Protein AF-0000000067430238 (afdb_homodimer)

Foldseek 3Di:
DPLLVLLVLLLVLLVCLLVVLCCCLPPVLCVQQFQDPPPDPPDSDHPQQLVSLVSVVVVVVVCVVPNLVSLQVSLVSLCVSLVVADVVLNVLSNLLSCLSNVVVVLCVPPVVVLVVLSVPQPDPSDPVSSVVNSVSSNVNSVSSVVNSVSSVSSSVSSVVSSVVRD/DPLLVLLVLLLVLLVCLLVVLCCCLPPVLCVQQAQDPPPDPPDSDHPQQVVSLVSVVVVVVVCVVPNLVSLQVSLVSLCVSLVVADVVLNVLSNLLSCLSNVVVVLCVPPVVVLVVCSVPQPDDSDPVSSVVNSVSSNVNSVSSVVNSVSSVSSSVSSVVSSVVRD

Organism: Laccaria bicolor (strain S238N-H82 / ATCC MYA-4686) (NCBI:txid486041)

InterPro domains:
  IPR013901 Anthrone oxygenase [PF08592] (56-156)

Sequence (332 aa):
MSLKFIKVAALVGSSISFGGNFYISAFAIPAMLSPCSYKAEGQGVVLPAKVLQMQWQHVYDTGKRFFPLLIVGTSALYLYLAYNVPAEARPLYLLAACCGVSIVPYTLAVMMPNIKRIQGEIKEEDTQVGLRLRDDIKTWSRMNCGRAVLLGVAFLAGAWAAVDSSMSLKFIKVAALVGSSISFGGNFYISAFAIPAMLSPCSYKAEGQGVVLPAKVLQMQWQHVYDTGKRFFPLLIVGTSALYLYLAYNVPAEARPLYLLAACCGVSIVPYTLAVMMPNIKRIQGEIKEEDTQVGLRLRDDIKTWSRMNCGRAVLLGVAFLAGAWAAVDSS

pLDDT: mean 87.22, std 14.2, range [34.84, 98.5]

Structure (mmCIF, N/CA/C/O backbone):
data_AF-0000000067430238-model_v1
#
loop_
_entity.id
_entity.type
_entity.pdbx_description
1 polymer 'Predicted protein'
#
loop_
_atom_site.group_PDB
_atom_site.id
_atom_site.type_symbol
_atom_site.label_atom_id
_atom_site.label_alt_id
_atom_site.label_comp_id
_atom_site.label_asym_id
_atom_site.label_entity_id
_atom_site.label_seq_id
_atom_site.pdbx_PDB_ins_code
_atom_site.Cartn_x
_atom_site.Cartn_y
_atom_site.Cartn_z
_atom_site.occupancy
_atom_site.B_iso_or_equiv
_atom_site.auth_seq_id
_atom_site.auth_comp_id
_atom_site.auth_asym_id
_atom_site.auth_atom_id
_atom_site.pdbx_PDB_model_num
ATOM 1 N N . MET A 1 1 ? 4.508 -14.172 -25.656 1 53.34 1 MET A N 1
ATOM 2 C CA . MET A 1 1 ? 4.898 -13.953 -24.266 1 53.34 1 MET A CA 1
ATOM 3 C C . MET A 1 1 ? 4.41 -15.094 -23.375 1 53.34 1 MET A C 1
ATOM 5 O O . MET A 1 1 ? 3.264 -15.531 -23.5 1 53.34 1 MET A O 1
ATOM 9 N N . SER A 1 2 ? 5.258 -15.664 -22.547 1 85.31 2 SER A N 1
ATOM 10 C CA . SER A 1 2 ? 4.852 -16.844 -21.797 1 85.31 2 SER A CA 1
ATOM 11 C C . SER A 1 2 ? 3.754 -16.516 -20.781 1 85.31 2 SER A C 1
ATOM 13 O O . SER A 1 2 ? 3.68 -15.398 -20.281 1 85.31 2 SER A O 1
ATOM 15 N N . LEU A 1 3 ? 2.682 -17.188 -20.859 1 90.19 3 LEU A N 1
ATOM 16 C CA . LEU A 1 3 ? 1.579 -17.031 -19.922 1 90.19 3 LEU A CA 1
ATOM 17 C C . LEU A 1 3 ? 2.1 -16.828 -18.5 1 90.19 3 LEU A C 1
ATOM 19 O O . LEU A 1 3 ? 1.445 -16.172 -17.688 1 90.19 3 LEU A O 1
ATOM 23 N N . LYS A 1 4 ? 3.268 -17.281 -18.344 1 89.38 4 LYS A N 1
ATOM 24 C CA . LYS A 1 4 ? 3.875 -17.109 -17.031 1 89.38 4 LYS A CA 1
ATOM 25 C C . LYS A 1 4 ? 4.148 -15.641 -16.734 1 89.38 4 LYS A C 1
ATOM 27 O O . LYS A 1 4 ? 3.861 -15.164 -15.633 1 89.38 4 LYS A O 1
ATOM 32 N N . PHE A 1 5 ? 4.637 -14.984 -17.703 1 90.44 5 PHE A N 1
ATOM 33 C CA . PHE A 1 5 ? 4.941 -13.57 -17.531 1 90.44 5 PHE A CA 1
ATOM 34 C C . PHE A 1 5 ? 3.668 -12.766 -17.297 1 90.44 5 PHE A C 1
ATOM 36 O O . PHE A 1 5 ? 3.654 -11.844 -16.484 1 90.44 5 PHE A O 1
ATOM 43 N N . ILE A 1 6 ? 2.666 -13.125 -17.953 1 93.75 6 ILE A N 1
ATOM 44 C CA . ILE A 1 6 ? 1.392 -12.422 -17.828 1 93.75 6 ILE A CA 1
ATOM 45 C C . ILE A 1 6 ? 0.796 -12.68 -16.453 1 93.75 6 ILE A C 1
ATOM 47 O O . ILE A 1 6 ? 0.237 -11.781 -15.828 1 93.75 6 ILE A O 1
ATOM 51 N N . LYS A 1 7 ? 0.894 -13.898 -15.93 1 94 7 LYS A N 1
ATOM 52 C CA . LYS A 1 7 ? 0.437 -14.234 -14.586 1 94 7 LYS A CA 1
ATOM 53 C C . LYS A 1 7 ? 1.148 -13.383 -13.539 1 94 7 LYS A C 1
ATOM 55 O O . LYS A 1 7 ? 0.505 -12.805 -12.656 1 94 7 LYS A O 1
ATOM 60 N N . VAL A 1 8 ? 2.41 -13.289 -13.688 1 91.69 8 VAL A N 1
ATOM 61 C CA . VAL A 1 8 ? 3.201 -12.547 -12.719 1 91.69 8 VAL A CA 1
ATOM 62 C C . VAL A 1 8 ? 2.869 -11.062 -12.812 1 91.69 8 VAL A C 1
ATOM 64 O O . VAL A 1 8 ? 2.695 -10.391 -11.789 1 91.69 8 VAL A O 1
ATOM 67 N N . ALA A 1 9 ? 2.787 -10.555 -13.961 1 93.88 9 ALA A N 1
ATOM 68 C CA . ALA A 1 9 ? 2.445 -9.148 -14.148 1 93.88 9 ALA A CA 1
ATOM 69 C C . ALA A 1 9 ? 1.087 -8.82 -13.539 1 93.88 9 ALA A C 1
ATOM 71 O O . ALA A 1 9 ? 0.925 -7.789 -12.883 1 93.88 9 ALA A O 1
ATOM 72 N N . ALA A 1 10 ? 0.164 -9.711 -13.766 1 96.25 10 ALA A N 1
ATOM 73 C CA . ALA A 1 10 ? -1.17 -9.508 -13.203 1 96.25 10 ALA A CA 1
ATOM 74 C C . ALA A 1 10 ? -1.135 -9.555 -11.68 1 96.25 10 ALA A C 1
ATOM 76 O O . ALA A 1 10 ? -1.818 -8.773 -11.008 1 96.25 10 ALA A O 1
ATOM 77 N N . LEU A 1 11 ? -0.356 -10.414 -11.164 1 94.38 11 LEU A N 1
ATOM 78 C CA . LEU A 1 11 ? -0.225 -10.516 -9.711 1 94.38 11 LEU A CA 1
ATOM 79 C C . LEU A 1 11 ? 0.435 -9.266 -9.141 1 94.38 11 LEU A C 1
ATOM 81 O O . LEU A 1 11 ? 0.047 -8.789 -8.07 1 94.38 11 LEU A O 1
ATOM 85 N N . VAL A 1 12 ? 1.378 -8.75 -9.859 1 91.69 12 VAL A N 1
ATOM 86 C CA . VAL A 1 12 ? 2.047 -7.531 -9.422 1 91.69 12 VAL A CA 1
ATOM 87 C C . VAL A 1 12 ? 1.049 -6.375 -9.391 1 91.69 12 VAL A C 1
ATOM 89 O O . VAL A 1 12 ? 0.928 -5.68 -8.375 1 91.69 12 VAL A O 1
ATOM 92 N N . GLY A 1 13 ? 0.366 -6.234 -10.438 1 93.88 13 GLY A N 1
ATOM 93 C CA . GLY A 1 13 ? -0.599 -5.148 -10.508 1 93.88 13 GLY A CA 1
ATOM 94 C C . GLY A 1 13 ? -1.671 -5.238 -9.438 1 93.88 13 GLY A C 1
ATOM 95 O O . GLY A 1 13 ? -1.995 -4.238 -8.789 1 93.88 13 GLY A O 1
ATOM 96 N N . SER A 1 14 ? -2.186 -6.395 -9.242 1 95.31 14 SER A N 1
ATOM 97 C CA . SER A 1 14 ? -3.242 -6.559 -8.25 1 95.31 14 SER A CA 1
ATOM 98 C C . SER A 1 14 ? -2.686 -6.473 -6.836 1 95.31 14 SER A C 1
ATOM 100 O O . SER A 1 14 ? -3.377 -6.02 -5.918 1 95.31 14 SER A O 1
ATOM 102 N N . SER A 1 15 ? -1.5 -6.887 -6.668 1 92.5 15 SER A N 1
ATOM 103 C CA . SER A 1 15 ? -0.858 -6.781 -5.363 1 92.5 15 SER A CA 1
ATOM 104 C C . SER A 1 15 ? -0.652 -5.32 -4.965 1 92.5 15 SER A C 1
ATOM 106 O O . SER A 1 15 ? -0.939 -4.934 -3.83 1 92.5 15 SER A O 1
ATOM 108 N N . ILE A 1 16 ? -0.149 -4.512 -5.879 1 91.62 16 ILE A N 1
ATOM 109 C CA . ILE A 1 16 ? 0.08 -3.094 -5.629 1 91.62 16 ILE A CA 1
ATOM 110 C C . ILE A 1 16 ? -1.247 -2.404 -5.32 1 91.62 16 ILE A C 1
ATOM 112 O O . ILE A 1 16 ? -1.337 -1.609 -4.379 1 91.62 16 ILE A O 1
ATOM 116 N N . SER A 1 17 ? -2.225 -2.779 -6.098 1 93.81 17 SER A N 1
ATOM 117 C CA . SER A 1 17 ? -3.533 -2.164 -5.906 1 93.81 17 SER A CA 1
ATOM 118 C C . SER A 1 17 ? -4.133 -2.547 -4.559 1 93.81 17 SER A C 1
ATOM 120 O O . SER A 1 17 ? -4.66 -1.692 -3.844 1 93.81 17 SER A O 1
ATOM 122 N N . PHE A 1 18 ? -4.035 -3.797 -4.242 1 93.75 18 PHE A N 1
ATOM 123 C CA . PHE A 1 18 ? -4.578 -4.297 -2.982 1 93.75 18 PHE A CA 1
ATOM 124 C C . PHE A 1 18 ? -3.807 -3.729 -1.797 1 93.75 18 PHE A C 1
ATOM 126 O O . PHE A 1 18 ? -4.395 -3.115 -0.903 1 93.75 18 PHE A O 1
ATOM 133 N N . GLY A 1 19 ? -2.533 -3.881 -1.78 1 90.44 19 GLY A N 1
ATOM 134 C CA . GLY A 1 19 ? -1.703 -3.4 -0.687 1 90.44 19 GLY A CA 1
ATOM 135 C C . GLY A 1 19 ? -1.791 -1.898 -0.487 1 90.44 19 GLY A C 1
ATOM 136 O O . GLY A 1 19 ? -1.896 -1.423 0.646 1 90.44 19 GLY A O 1
ATOM 137 N N . GLY A 1 20 ? -1.695 -1.19 -1.564 1 90.56 20 GLY A N 1
ATOM 138 C CA . GLY A 1 20 ? -1.787 0.259 -1.493 1 90.56 20 GLY A CA 1
ATOM 139 C C . GLY A 1 20 ? -3.109 0.747 -0.933 1 90.56 20 GLY A C 1
ATOM 140 O O . GLY A 1 20 ? -3.139 1.627 -0.071 1 90.56 20 GLY A O 1
ATOM 141 N N . ASN A 1 21 ? -4.223 0.221 -1.504 1 92 21 ASN A N 1
ATOM 142 C CA . ASN A 1 21 ? -5.543 0.629 -1.035 1 92 21 ASN A CA 1
ATOM 143 C C . ASN A 1 21 ? -5.754 0.265 0.431 1 92 21 ASN A C 1
ATOM 145 O O . ASN A 1 21 ? -6.375 1.022 1.18 1 92 21 ASN A O 1
ATOM 149 N N . PHE A 1 22 ? -5.328 -0.85 0.832 1 90 22 PHE A N 1
ATOM 150 C CA . PHE A 1 22 ? -5.398 -1.272 2.227 1 90 22 PHE A CA 1
ATOM 151 C C . PHE A 1 22 ? -4.625 -0.312 3.121 1 90 22 PHE A C 1
ATOM 153 O O . PHE A 1 22 ? -5.109 0.081 4.184 1 90 22 PHE A O 1
ATOM 160 N N . TYR A 1 23 ? -3.471 0.077 2.709 1 87 23 TYR A N 1
ATOM 161 C CA . TYR A 1 23 ? -2.611 0.967 3.484 1 87 23 TYR A CA 1
ATOM 162 C C . TYR A 1 23 ? -3.301 2.301 3.742 1 87 23 TYR A C 1
ATOM 164 O O . TYR A 1 23 ? -3.172 2.873 4.828 1 87 23 TYR A O 1
ATOM 172 N N . ILE A 1 24 ? -3.949 2.797 2.764 1 90.12 24 ILE A N 1
ATOM 173 C CA . ILE A 1 24 ? -4.594 4.102 2.875 1 90.12 24 ILE A CA 1
ATOM 174 C C . ILE A 1 24 ? -5.555 4.102 4.059 1 90.12 24 ILE A C 1
ATOM 176 O O . ILE A 1 24 ? -5.484 4.973 4.926 1 90.12 24 ILE A O 1
ATOM 180 N N . SER A 1 25 ? -6.406 3.086 4.133 1 91.25 25 SER A N 1
ATOM 181 C CA . SER A 1 25 ? -7.418 3.053 5.184 1 91.25 25 SER A CA 1
ATOM 182 C C . SER A 1 25 ? -6.824 2.588 6.508 1 91.25 25 SER A C 1
ATOM 184 O O . SER A 1 25 ? -7.246 3.039 7.574 1 91.25 25 SER A O 1
ATOM 186 N N . ALA A 1 26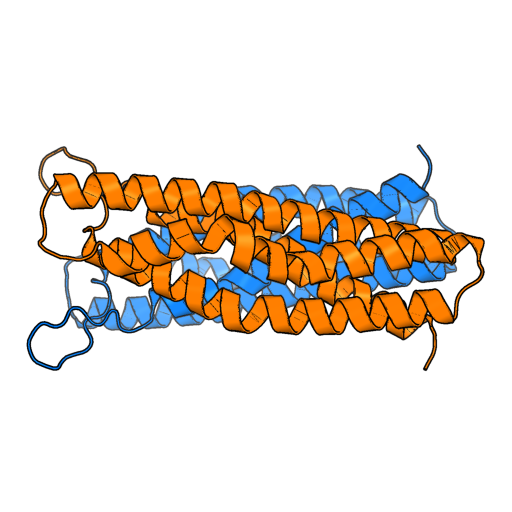 ? -5.875 1.769 6.434 1 87.31 26 ALA A N 1
ATOM 187 C CA . ALA A 1 26 ? -5.367 1.164 7.66 1 87.31 26 ALA A CA 1
ATOM 188 C C . ALA A 1 26 ? -4.355 2.08 8.344 1 87.31 26 ALA A C 1
ATOM 190 O O . ALA A 1 26 ? -4.219 2.061 9.57 1 87.31 26 ALA A O 1
ATOM 191 N N . PHE A 1 27 ? -3.676 2.902 7.555 1 83.88 27 PHE A N 1
ATOM 192 C CA . PHE A 1 27 ? -2.564 3.617 8.172 1 83.88 27 PHE A CA 1
ATOM 193 C C . PHE A 1 27 ? -2.629 5.105 7.84 1 83.88 27 PHE A C 1
ATOM 195 O O . PHE A 1 27 ? -2.57 5.949 8.734 1 83.88 27 PHE A O 1
ATOM 202 N N . ALA A 1 28 ? -2.842 5.371 6.566 1 84.62 28 ALA A N 1
ATOM 203 C CA . ALA A 1 28 ? -2.752 6.766 6.148 1 84.62 28 ALA A CA 1
ATOM 204 C C . ALA A 1 28 ? -3.842 7.609 6.805 1 84.62 28 ALA A C 1
ATOM 206 O O . ALA A 1 28 ? -3.561 8.672 7.371 1 84.62 28 ALA A O 1
ATOM 207 N N . ILE A 1 29 ? -5.043 7.145 6.75 1 89.19 29 ILE A N 1
ATOM 208 C CA . ILE A 1 29 ? -6.156 7.941 7.25 1 89.19 29 ILE A CA 1
ATOM 209 C C . ILE A 1 29 ? -6.074 8.047 8.773 1 89.19 29 ILE A C 1
ATOM 211 O O . ILE A 1 29 ? -6.199 9.141 9.328 1 89.19 29 ILE A O 1
ATOM 215 N N . PRO A 1 30 ? -5.809 7 9.484 1 84 30 PRO A N 1
ATOM 216 C CA . PRO A 1 30 ? -5.641 7.152 10.93 1 84 30 PRO A CA 1
ATOM 217 C C . PRO A 1 30 ? -4.512 8.117 11.289 1 84 30 PRO A C 1
ATOM 219 O O . PRO A 1 30 ? -4.602 8.828 12.297 1 84 30 PRO A O 1
ATOM 222 N N . ALA A 1 31 ? -3.5 8.125 10.539 1 78.81 31 ALA A N 1
ATOM 223 C CA . ALA A 1 31 ? -2.408 9.055 10.789 1 78.81 31 ALA A CA 1
ATOM 224 C C . ALA A 1 31 ? -2.875 10.5 10.633 1 78.81 31 ALA A C 1
ATOM 226 O O . ALA A 1 31 ? -2.48 11.375 11.406 1 78.81 31 ALA A O 1
ATOM 227 N N . MET A 1 32 ? -3.713 10.766 9.68 1 83.31 32 MET A N 1
ATOM 228 C CA . MET A 1 32 ? -4.234 12.102 9.43 1 83.31 32 MET A CA 1
ATOM 229 C C . MET A 1 32 ? -5.207 12.523 10.523 1 83.31 32 MET A C 1
ATOM 231 O O . MET A 1 32 ? -5.328 13.719 10.82 1 83.31 32 MET A O 1
ATOM 235 N N . LEU A 1 33 ? -5.844 11.547 11.086 1 84.31 33 LEU A N 1
ATOM 236 C CA . LEU A 1 33 ? -6.875 11.836 12.078 1 84.31 33 LEU A CA 1
ATOM 237 C C . LEU A 1 33 ? -6.297 11.805 13.492 1 84.31 33 LEU A C 1
ATOM 239 O O . LEU A 1 33 ? -6.965 12.203 14.445 1 84.31 33 LEU A O 1
ATOM 243 N N . SER A 1 34 ? -5.105 11.297 13.57 1 74.75 34 SER A N 1
ATOM 244 C CA . SER A 1 34 ? -4.492 11.148 14.891 1 74.75 34 SER A CA 1
ATOM 245 C C . SER A 1 34 ? -4.184 12.5 15.516 1 74.75 34 SER A C 1
ATOM 247 O O . SER A 1 34 ? -3.957 13.484 14.805 1 74.75 34 SER A O 1
ATOM 249 N N . PRO A 1 35 ? -4.391 12.492 16.906 1 61.84 35 PRO A N 1
ATOM 250 C CA . PRO A 1 35 ? -3.994 13.727 17.594 1 61.84 35 PRO A CA 1
ATOM 251 C C . PRO A 1 35 ? -2.521 14.07 17.391 1 61.84 35 PRO A C 1
ATOM 253 O O . PRO A 1 35 ? -1.679 13.172 17.328 1 61.84 35 PRO A O 1
ATOM 256 N N . CYS A 1 36 ? -2.172 15.148 16.688 1 52.03 36 CYS A N 1
ATOM 257 C CA . CYS A 1 36 ? -0.804 15.648 16.578 1 52.03 36 CYS A CA 1
ATOM 258 C C . CYS A 1 36 ? -0.4 16.406 17.844 1 52.03 36 CYS A C 1
ATOM 260 O O . CYS A 1 36 ? -1.2 17.172 18.391 1 52.03 36 CYS A O 1
ATOM 262 N N . SER A 1 37 ? 0.278 15.844 18.766 1 46.47 37 SER A N 1
ATOM 263 C CA . SER A 1 37 ? 0.664 16.469 20.031 1 46.47 37 SER A CA 1
ATOM 264 C C . SER A 1 37 ? 1.191 17.875 19.828 1 46.47 37 SER A C 1
ATOM 266 O O . SER A 1 37 ? 2.354 18.062 19.453 1 46.47 37 SER A O 1
ATOM 268 N N . TYR A 1 38 ? 0.786 18.844 19.062 1 42.97 38 TYR A N 1
ATOM 269 C CA . TYR A 1 38 ? 1.378 20.156 19.312 1 42.97 38 TYR A CA 1
ATOM 270 C C . TYR A 1 38 ? 1.278 20.516 20.797 1 42.97 38 TYR A C 1
ATOM 272 O O . TYR A 1 38 ? 0.196 20.453 21.391 1 42.97 38 TYR A O 1
ATOM 280 N N . LYS A 1 39 ? 2.309 20.188 21.531 1 42.16 39 LYS A N 1
ATOM 281 C CA . LYS A 1 39 ? 2.406 20.609 22.922 1 42.16 39 LYS A CA 1
ATOM 282 C C . LYS A 1 39 ? 1.85 22.016 23.109 1 42.16 39 LYS A C 1
ATOM 284 O O . LYS A 1 39 ? 2.107 22.656 24.141 1 42.16 39 LYS A O 1
ATOM 289 N N . ALA A 1 40 ? 1.034 22.766 22.594 1 35.53 40 ALA A N 1
ATOM 290 C CA . ALA A 1 40 ? 0.753 23.719 23.672 1 35.53 40 ALA A CA 1
ATOM 291 C C . ALA A 1 40 ? 0.158 23.016 24.891 1 35.53 40 ALA A C 1
ATOM 293 O O . ALA A 1 40 ? -0.259 21.859 24.797 1 35.53 40 ALA A O 1
ATOM 294 N N . GLU A 1 41 ? -0.604 23.625 25.891 1 35.09 41 GLU A N 1
ATOM 295 C CA . GLU A 1 41 ? -1.188 23.391 27.219 1 35.09 41 GLU A CA 1
ATOM 296 C C . GLU A 1 41 ? -2.193 22.234 27.172 1 35.09 41 GLU A C 1
ATOM 298 O O . GLU A 1 41 ? -3.381 22.453 26.922 1 35.09 41 GLU A O 1
ATOM 303 N N . GLY A 1 42 ? -1.866 20.875 27.141 1 42.09 42 GLY A N 1
ATOM 304 C CA . GLY A 1 42 ? -2.656 19.719 27.5 1 42.09 42 GLY A CA 1
ATOM 305 C C . GLY A 1 42 ? -3.479 19.156 26.359 1 42.09 42 GLY A C 1
ATOM 306 O O . GLY A 1 42 ? -4.176 18.156 26.516 1 42.09 42 GLY A O 1
ATOM 307 N N . GLN A 1 43 ? -4.121 19.906 25.344 1 43.81 43 GLN A N 1
ATOM 308 C CA . GLN A 1 43 ? -5.203 19.469 24.469 1 43.81 43 GLN A CA 1
ATOM 309 C C . GLN A 1 43 ? -4.656 18.906 23.156 1 43.81 43 GLN A C 1
ATOM 311 O O . GLN A 1 43 ? -3.82 19.531 22.516 1 43.81 43 GLN A O 1
ATOM 316 N N . GLY A 1 44 ? -4.477 17.625 22.938 1 51.56 44 GLY A N 1
ATOM 317 C CA . GLY A 1 44 ? -4.148 16.953 21.688 1 51.56 44 GLY A CA 1
ATOM 318 C C . GLY A 1 44 ? -4.664 17.688 20.469 1 51.56 44 GLY A C 1
ATOM 319 O O . GLY A 1 44 ? -5.871 17.891 20.328 1 51.56 44 GLY A O 1
ATOM 320 N N . VAL A 1 45 ? -3.977 18.609 19.859 1 56.38 45 VAL A N 1
ATOM 321 C CA . VAL A 1 45 ? -4.426 19.406 18.734 1 56.38 45 VAL A CA 1
ATOM 322 C C . VAL A 1 45 ? -4.477 18.531 17.469 1 56.38 45 VAL A C 1
ATOM 324 O O . VAL A 1 45 ? -3.584 17.719 17.234 1 56.38 45 VAL A O 1
ATOM 327 N N . VAL A 1 46 ? -5.594 18.344 17 1 67.69 46 VAL A N 1
ATOM 328 C CA . VAL A 1 46 ? -5.875 17.719 15.719 1 67.69 46 VAL A CA 1
ATOM 329 C C . VAL A 1 46 ? -5.625 18.703 14.586 1 67.69 46 VAL A C 1
ATOM 331 O O . VAL A 1 46 ? -5.551 19.922 14.82 1 67.69 46 VAL A O 1
ATOM 334 N N . LEU A 1 47 ? -5.246 18.203 13.5 1 75.69 47 LEU A N 1
ATOM 335 C CA . LEU A 1 47 ? -5.086 19.047 12.328 1 75.69 47 LEU A CA 1
ATOM 336 C C . LEU A 1 47 ? -6.281 19.984 12.164 1 75.69 47 LEU A C 1
ATOM 338 O O . LEU A 1 47 ? -7.426 19.578 12.375 1 75.69 47 LEU A O 1
ATOM 342 N N . PRO A 1 48 ? -5.938 21.203 11.906 1 78.31 48 PRO A N 1
ATOM 343 C CA . PRO A 1 48 ? -7.059 22.062 11.508 1 78.31 48 PRO A CA 1
ATOM 344 C C . PRO A 1 48 ? -7.875 21.469 10.359 1 78.31 48 PRO A C 1
ATOM 346 O O . PRO A 1 48 ? -7.328 20.75 9.516 1 78.31 48 PRO A O 1
ATOM 349 N N . ALA A 1 49 ? -9.102 21.734 10.336 1 81.38 49 ALA A N 1
ATOM 350 C CA . ALA A 1 49 ? -10.039 21.156 9.383 1 81.38 49 ALA A CA 1
ATOM 351 C C . ALA A 1 49 ? -9.586 21.406 7.949 1 81.38 49 ALA A C 1
ATOM 353 O O . ALA A 1 49 ? -9.68 20.516 7.102 1 81.38 49 ALA A O 1
ATOM 354 N N . LYS A 1 50 ? -9.156 22.562 7.727 1 81.06 50 LYS A N 1
ATOM 355 C CA . LYS A 1 50 ? -8.734 22.891 6.371 1 81.06 50 LYS A CA 1
ATOM 356 C C . LYS A 1 50 ? -7.531 22.062 5.949 1 81.06 50 LYS A C 1
ATOM 358 O O . LYS A 1 50 ? -7.465 21.578 4.812 1 81.06 50 LYS A O 1
ATOM 363 N N . VAL A 1 51 ? -6.602 21.875 6.855 1 78.5 51 VAL A N 1
ATOM 364 C CA . VAL A 1 51 ? -5.402 21.094 6.574 1 78.5 51 VAL A CA 1
ATOM 365 C C . VAL A 1 51 ? -5.777 19.625 6.375 1 78.5 51 VAL A C 1
ATOM 367 O O . VAL A 1 51 ? -5.266 18.969 5.469 1 78.5 51 VAL A O 1
ATOM 370 N N . LEU A 1 52 ? -6.648 19.219 7.211 1 83.88 52 LEU A N 1
ATOM 371 C CA . LEU A 1 52 ? -7.117 17.844 7.105 1 83.88 52 LEU A CA 1
ATOM 372 C C . LEU A 1 52 ? -7.781 17.594 5.754 1 83.88 52 LEU A C 1
ATOM 374 O O . LEU A 1 52 ? -7.527 16.578 5.113 1 83.88 52 LEU A O 1
ATOM 378 N N . GLN A 1 53 ? -8.641 18.469 5.375 1 87.06 53 GLN A N 1
ATOM 379 C CA . GLN A 1 53 ? -9.32 18.344 4.094 1 87.06 53 GLN A CA 1
ATOM 380 C C . GLN A 1 53 ? -8.328 18.344 2.938 1 87.06 53 GLN A C 1
ATOM 382 O O . GLN A 1 53 ? -8.477 17.562 1.988 1 87.06 53 GLN A O 1
ATOM 387 N N . MET A 1 54 ? -7.406 19.156 3.041 1 83.69 54 MET A N 1
ATOM 388 C CA . MET A 1 54 ? -6.398 19.234 1.988 1 83.69 54 MET A CA 1
ATOM 389 C C . MET A 1 54 ? -5.594 17.938 1.902 1 83.69 54 MET A C 1
ATOM 391 O O . MET A 1 54 ? -5.297 17.469 0.807 1 83.69 54 MET A O 1
ATOM 395 N N . GLN A 1 55 ? -5.207 17.484 2.98 1 82.94 55 GLN A N 1
ATOM 396 C CA . GLN A 1 55 ? -4.445 16.234 3.006 1 82.94 55 GLN A CA 1
ATOM 397 C C . GLN A 1 55 ? -5.262 15.078 2.432 1 82.94 55 GLN A C 1
ATOM 399 O O . GLN A 1 55 ? -4.742 14.266 1.666 1 82.94 55 GLN A O 1
ATOM 404 N N . TRP A 1 56 ? -6.465 15.047 2.9 1 89.44 56 TRP A N 1
ATOM 405 C CA . TRP A 1 56 ? -7.332 14.008 2.359 1 89.44 56 TRP A CA 1
ATOM 406 C C . TRP A 1 56 ? -7.469 14.141 0.846 1 89.44 56 TRP A C 1
ATOM 408 O O . TRP A 1 56 ? -7.422 13.148 0.119 1 89.44 56 TRP A O 1
ATOM 418 N N . GLN A 1 57 ? -7.684 15.32 0.393 1 88.31 57 GLN A N 1
ATOM 419 C CA . GLN A 1 57 ? -7.836 15.562 -1.038 1 88.31 57 GLN A CA 1
ATOM 420 C C . GLN A 1 57 ? -6.609 15.086 -1.811 1 88.31 57 GLN A C 1
ATOM 422 O O . GLN A 1 57 ? -6.734 14.523 -2.902 1 88.31 57 GLN A O 1
ATOM 427 N N . HIS A 1 58 ? -5.504 15.336 -1.267 1 84 58 HIS A N 1
ATOM 428 C CA . HIS A 1 58 ? -4.281 14.891 -1.915 1 84 58 HIS A CA 1
ATOM 429 C C . HIS A 1 58 ? -4.234 13.367 -2.016 1 84 58 HIS A C 1
ATOM 431 O O . HIS A 1 58 ? -3.887 12.82 -3.064 1 84 58 HIS A O 1
ATOM 437 N N . VAL A 1 59 ? -4.516 12.719 -0.895 1 87.25 59 VAL A N 1
ATOM 438 C CA . VAL A 1 59 ? -4.555 11.266 -0.879 1 87.25 59 VAL A CA 1
ATOM 439 C C . VAL A 1 59 ? -5.559 10.758 -1.914 1 87.25 59 VAL A C 1
ATOM 441 O O . VAL A 1 59 ? -5.258 9.852 -2.688 1 87.25 59 VAL A O 1
ATOM 444 N N . TYR A 1 60 ? -6.707 11.375 -1.938 1 91.19 60 TYR A N 1
ATOM 445 C CA . TYR A 1 60 ? -7.766 10.992 -2.863 1 91.19 60 TYR A CA 1
ATOM 446 C C . TYR A 1 60 ? -7.332 11.211 -4.309 1 91.19 60 TYR A C 1
ATOM 448 O O . TYR A 1 60 ? -7.508 10.336 -5.156 1 91.19 60 TYR A O 1
ATOM 456 N N . ASP A 1 61 ? -6.762 12.312 -4.645 1 88.19 61 ASP A N 1
ATOM 457 C CA . ASP A 1 61 ? -6.363 12.664 -6.004 1 88.19 61 ASP A CA 1
ATOM 458 C C . ASP A 1 61 ? -5.266 11.727 -6.512 1 88.19 61 ASP A C 1
ATOM 460 O O . ASP A 1 61 ? -5.277 11.32 -7.672 1 88.19 61 ASP A O 1
ATOM 464 N N . THR A 1 62 ? -4.406 11.461 -5.664 1 84.25 62 THR A N 1
ATOM 465 C CA . THR A 1 62 ? -3.328 10.555 -6.039 1 84.25 62 THR A CA 1
ATOM 466 C C . THR A 1 62 ? -3.871 9.148 -6.301 1 84.25 62 THR A C 1
ATOM 468 O O . THR A 1 62 ? -3.5 8.516 -7.289 1 84.25 62 THR A O 1
ATOM 471 N N . GLY A 1 63 ? -4.746 8.711 -5.426 1 88.88 63 GLY A N 1
ATOM 472 C CA . GLY A 1 63 ? -5.363 7.402 -5.613 1 88.88 63 GLY A CA 1
ATOM 473 C C . GLY A 1 63 ? -6.203 7.316 -6.871 1 88.88 63 GLY A C 1
ATOM 474 O O . GLY A 1 63 ? -6.125 6.332 -7.609 1 88.88 63 GLY A O 1
ATOM 475 N N . LYS A 1 64 ? -6.965 8.297 -7.117 1 90.38 64 LYS A N 1
ATOM 476 C CA . LYS A 1 64 ? -7.852 8.367 -8.273 1 90.38 64 LYS A CA 1
ATOM 477 C C . LYS A 1 64 ? -7.066 8.266 -9.578 1 90.38 64 LYS A C 1
ATOM 479 O O . LYS A 1 64 ? -7.535 7.66 -10.547 1 90.38 64 LYS A O 1
ATOM 484 N N . ARG A 1 65 ? -5.938 8.758 -9.586 1 85.62 65 ARG A N 1
ATOM 485 C CA . ARG A 1 65 ? -5.117 8.75 -10.797 1 85.62 65 ARG A CA 1
ATOM 486 C C . ARG A 1 65 ? -4.383 7.422 -10.945 1 85.62 65 ARG A C 1
ATOM 488 O O . ARG A 1 65 ? -4.172 6.945 -12.062 1 85.62 65 ARG A O 1
ATOM 495 N N . PHE A 1 66 ? -4.117 6.797 -9.875 1 88.81 66 PHE A N 1
ATOM 496 C CA . PHE A 1 66 ? -3.189 5.672 -9.906 1 88.81 66 PHE A CA 1
ATOM 497 C C . PHE A 1 66 ? -3.943 4.348 -9.891 1 88.81 66 PHE A C 1
ATOM 499 O O . PHE A 1 66 ? -3.742 3.504 -10.766 1 88.81 66 PHE A O 1
ATOM 506 N N . PHE A 1 67 ? -4.848 4.121 -9.016 1 91.75 67 PHE A N 1
ATOM 507 C CA . PHE A 1 67 ? -5.402 2.799 -8.742 1 91.75 67 PHE A CA 1
ATOM 508 C C . PHE A 1 67 ? -6.34 2.361 -9.859 1 91.75 67 PHE A C 1
ATOM 510 O O . PHE A 1 67 ? -6.238 1.238 -10.359 1 91.75 67 PHE A O 1
ATOM 517 N N . PRO A 1 68 ? -7.258 3.242 -10.328 1 93.25 68 PRO A N 1
ATOM 518 C CA . PRO A 1 68 ? -8.148 2.781 -11.398 1 93.25 68 PRO A CA 1
ATOM 519 C C . PRO A 1 68 ? -7.387 2.4 -12.672 1 93.25 68 PRO A C 1
ATOM 521 O O . PRO A 1 68 ? -7.684 1.373 -13.281 1 93.25 68 PRO A O 1
ATOM 524 N N . LEU A 1 69 ? -6.453 3.211 -12.992 1 91.19 69 LEU A N 1
ATOM 525 C CA . LEU A 1 69 ? -5.664 2.893 -14.18 1 91.19 69 LEU A CA 1
ATOM 526 C C . LEU A 1 69 ? -4.934 1.563 -14 1 91.19 69 LEU A C 1
ATOM 528 O O . LEU A 1 69 ? -4.973 0.71 -14.891 1 91.19 69 LEU A O 1
ATOM 532 N N . LEU A 1 70 ? -4.316 1.389 -12.953 1 94.06 70 LEU A N 1
ATOM 533 C CA . LEU A 1 70 ? -3.545 0.182 -12.68 1 94.06 70 LEU A CA 1
ATOM 534 C C . LEU A 1 70 ? -4.441 -1.052 -12.688 1 94.06 70 LEU A C 1
ATOM 536 O O . LEU A 1 70 ? -4.117 -2.055 -13.328 1 94.06 70 LEU A O 1
ATOM 540 N N . ILE A 1 71 ? -5.566 -0.931 -12.016 1 96.62 71 ILE A N 1
ATOM 541 C CA . ILE A 1 71 ? -6.355 -2.143 -11.828 1 96.62 71 ILE A CA 1
ATOM 542 C C . ILE A 1 71 ? -7.133 -2.451 -13.109 1 96.62 71 ILE A C 1
ATOM 544 O O . ILE A 1 71 ? -7.422 -3.613 -13.406 1 96.62 71 ILE A O 1
ATOM 548 N N . VAL A 1 72 ? -7.484 -1.495 -13.883 1 96.25 72 VAL A N 1
ATOM 549 C CA . VAL A 1 72 ? -8.094 -1.758 -15.18 1 96.25 72 VAL A CA 1
ATOM 550 C C . VAL A 1 72 ? -7.117 -2.518 -16.062 1 96.25 72 VAL A C 1
ATOM 552 O O . VAL A 1 72 ? -7.484 -3.506 -16.703 1 96.25 72 VAL A O 1
ATOM 555 N N . GLY A 1 73 ? -5.867 -2.029 -16.141 1 97.31 73 GLY A N 1
ATOM 556 C CA . GLY A 1 73 ? -4.844 -2.762 -16.859 1 97.31 73 GLY A CA 1
ATOM 557 C C . GLY A 1 73 ? -4.641 -4.176 -16.344 1 97.31 73 GLY A C 1
ATOM 558 O O . GLY A 1 73 ? -4.523 -5.117 -17.125 1 97.31 73 GLY A O 1
ATOM 559 N N . THR A 1 74 ? -4.598 -4.309 -15.078 1 97.75 74 THR A N 1
ATOM 560 C CA . THR A 1 74 ? -4.43 -5.613 -14.445 1 97.75 74 THR A CA 1
ATOM 561 C C . THR A 1 74 ? -5.609 -6.527 -14.766 1 97.75 74 THR A C 1
ATOM 563 O O . THR A 1 74 ? -5.426 -7.711 -15.039 1 97.75 74 THR A O 1
ATOM 566 N N . SER A 1 75 ? -6.789 -6.004 -14.688 1 98.12 75 SER A N 1
ATOM 567 C CA . SER A 1 75 ? -7.988 -6.773 -15 1 98.12 75 SER A CA 1
ATOM 568 C C . SER A 1 75 ? -7.98 -7.246 -16.453 1 98.12 75 SER A C 1
ATOM 570 O O . SER A 1 75 ? -8.461 -8.344 -16.75 1 98.12 75 SER A O 1
ATOM 572 N N . ALA A 1 76 ? -7.477 -6.426 -17.297 1 98 76 ALA A N 1
ATOM 573 C CA . ALA A 1 76 ? -7.324 -6.844 -18.688 1 98 76 ALA A CA 1
ATOM 574 C C . ALA A 1 76 ? -6.383 -8.039 -18.797 1 98 76 ALA A C 1
ATOM 576 O O . ALA A 1 76 ? -6.609 -8.945 -19.609 1 98 76 ALA A O 1
ATOM 577 N N . LEU A 1 77 ? -5.316 -8.062 -18.062 1 97.81 77 LEU A N 1
ATOM 578 C CA . LEU A 1 77 ? -4.414 -9.203 -18.047 1 97.81 77 LEU A CA 1
ATOM 579 C C . LEU A 1 77 ? -5.125 -10.453 -17.531 1 97.81 77 LEU A C 1
ATOM 581 O O . LEU A 1 77 ? -4.953 -11.539 -18.094 1 97.81 77 LEU A O 1
ATOM 585 N N . TYR A 1 78 ? -5.918 -10.305 -16.5 1 97.94 78 TYR A N 1
ATOM 586 C CA . TYR A 1 78 ? -6.664 -11.438 -15.969 1 97.94 78 TYR A CA 1
ATOM 587 C C . TYR A 1 78 ? -7.656 -11.961 -17 1 97.94 78 TYR A C 1
ATOM 589 O O . TYR A 1 78 ? -7.859 -13.172 -17.125 1 97.94 78 TYR A O 1
ATOM 597 N N . LEU A 1 79 ? -8.289 -11.055 -17.734 1 97.56 79 LEU A N 1
ATOM 598 C CA . LEU A 1 79 ? -9.188 -11.477 -18.797 1 97.56 79 LEU A CA 1
ATOM 599 C C . LEU A 1 79 ? -8.438 -12.227 -19.875 1 97.56 79 LEU A C 1
ATOM 601 O O . LEU A 1 79 ? -8.93 -13.227 -20.406 1 97.56 79 LEU A O 1
ATOM 605 N N . TYR A 1 80 ? -7.289 -11.711 -20.203 1 97.31 80 TYR A N 1
ATOM 606 C CA . TYR A 1 80 ? -6.441 -12.391 -21.188 1 97.31 80 TYR A CA 1
ATOM 607 C C . TYR A 1 80 ? -6.098 -13.797 -20.719 1 97.31 80 TYR A C 1
ATOM 609 O O . TYR A 1 80 ? -6.137 -14.742 -21.5 1 97.31 80 TYR A O 1
ATOM 617 N N . LEU A 1 81 ? -5.77 -13.914 -19.516 1 95.94 81 LEU A N 1
ATOM 618 C CA . LEU A 1 81 ? -5.461 -15.227 -18.953 1 95.94 81 LEU A CA 1
ATOM 619 C C . LEU A 1 81 ? -6.684 -16.141 -19 1 95.94 81 LEU A C 1
ATOM 621 O O . LEU A 1 81 ? -6.578 -17.312 -19.359 1 95.94 81 LEU A O 1
ATOM 625 N N . ALA A 1 82 ? -7.785 -15.586 -18.656 1 95.94 82 ALA A N 1
ATOM 626 C CA . ALA A 1 82 ? -9.016 -16.375 -18.688 1 95.94 82 ALA A CA 1
ATOM 627 C C . ALA A 1 82 ? -9.266 -16.938 -20.078 1 95.94 82 ALA A C 1
ATOM 629 O O . ALA A 1 82 ? -9.742 -18.078 -20.219 1 95.94 82 ALA A O 1
ATOM 630 N N . TYR A 1 83 ? -8.906 -16.188 -21.016 1 95.06 83 TYR A N 1
ATOM 631 C CA . TYR A 1 83 ? -9.148 -16.594 -22.391 1 95.06 83 TYR A CA 1
ATOM 632 C C . TYR A 1 83 ? -8.133 -17.641 -22.844 1 95.06 83 TYR A C 1
ATOM 634 O O . TYR A 1 83 ? -8.414 -18.422 -23.75 1 95.06 83 TYR A O 1
ATOM 642 N N . ASN A 1 84 ? -6.98 -17.75 -22.234 1 94.06 84 ASN A N 1
ATOM 643 C CA . ASN A 1 84 ? -5.879 -18.547 -22.75 1 94.06 84 ASN A CA 1
ATOM 644 C C . ASN A 1 84 ? -5.559 -19.734 -21.844 1 94.06 84 ASN A C 1
ATOM 646 O O . ASN A 1 84 ? -4.555 -20.422 -22.031 1 94.06 84 ASN A O 1
ATOM 650 N N . VAL A 1 85 ? -6.344 -19.875 -20.828 1 90.5 85 VAL A N 1
ATOM 651 C CA . VAL A 1 85 ? -6.094 -21 -19.922 1 90.5 85 VAL A CA 1
ATOM 652 C C . VAL A 1 85 ? -7.219 -22.016 -20.047 1 90.5 85 VAL A C 1
ATOM 654 O O . VAL A 1 85 ? -8.266 -21.734 -20.641 1 90.5 85 VAL A O 1
ATOM 657 N N . PRO A 1 86 ? -6.953 -23.25 -19.562 1 89.38 86 PRO A N 1
ATOM 658 C CA . PRO A 1 86 ? -8.008 -24.266 -19.578 1 89.38 86 PRO A CA 1
ATOM 659 C C . PRO A 1 86 ? -9.266 -23.828 -18.828 1 89.38 86 PRO A C 1
ATOM 661 O O . PRO A 1 86 ? -9.195 -22.969 -17.953 1 89.38 86 PRO A O 1
ATOM 664 N N . ALA A 1 87 ? -10.32 -24.438 -19.094 1 91.25 87 ALA A N 1
ATOM 665 C CA . ALA A 1 87 ? -11.656 -24.078 -18.641 1 91.25 87 ALA A CA 1
ATOM 666 C C . ALA A 1 87 ? -11.734 -24.109 -17.109 1 91.25 87 ALA A C 1
ATOM 668 O O . ALA A 1 87 ? -12.438 -23.312 -16.5 1 91.25 87 ALA A O 1
ATOM 669 N N . GLU A 1 88 ? -10.922 -24.953 -16.531 1 89.69 88 GLU A N 1
ATOM 670 C CA . GLU A 1 88 ? -11.008 -25.156 -15.094 1 89.69 88 GLU A CA 1
ATOM 671 C C . GLU A 1 88 ? -10.484 -23.953 -14.336 1 89.69 88 GLU A C 1
ATOM 673 O O . GLU A 1 88 ? -10.938 -23.656 -13.227 1 89.69 88 GLU A O 1
ATOM 678 N N . ALA A 1 89 ? -9.633 -23.188 -14.953 1 89.44 89 ALA A N 1
ATOM 679 C CA . ALA A 1 89 ? -9 -22.062 -14.273 1 89.44 89 ALA A CA 1
ATOM 680 C C . ALA A 1 89 ? -9.688 -20.75 -14.648 1 89.44 89 ALA A C 1
ATOM 682 O O . ALA A 1 89 ? -9.477 -19.734 -13.984 1 89.44 89 ALA A O 1
ATOM 683 N N . ARG A 1 90 ? -10.547 -20.75 -15.578 1 95 90 ARG A N 1
ATOM 684 C CA . ARG A 1 90 ? -11.133 -19.562 -16.172 1 95 90 ARG A CA 1
ATOM 685 C C . ARG A 1 90 ? -11.977 -18.797 -15.156 1 95 90 ARG A C 1
ATOM 687 O O . ARG A 1 90 ? -11.883 -17.578 -15.047 1 95 90 ARG A O 1
ATOM 694 N N . PRO A 1 91 ? -12.758 -19.516 -14.328 1 96.69 91 PRO A N 1
ATOM 695 C CA . PRO A 1 91 ? -13.648 -18.781 -13.43 1 96.69 91 PRO A CA 1
ATOM 696 C C . PRO A 1 91 ? -12.891 -17.922 -12.422 1 96.69 91 PRO A C 1
ATOM 698 O O . PRO A 1 91 ? -13.336 -16.812 -12.102 1 96.69 91 PRO A O 1
ATOM 701 N N . LEU A 1 92 ? -11.812 -18.359 -11.984 1 96.81 92 LEU A N 1
ATOM 702 C CA . LEU A 1 92 ? -11.055 -17.594 -10.992 1 96.81 92 LEU A CA 1
ATOM 703 C C . LEU A 1 92 ? -10.43 -16.359 -11.625 1 96.81 92 LEU A C 1
ATOM 705 O O . LEU A 1 92 ? -10.391 -15.297 -11 1 96.81 92 LEU A O 1
ATOM 709 N N . TYR A 1 93 ? -9.93 -16.484 -12.82 1 97.5 93 TYR A N 1
ATOM 710 C CA . TYR A 1 93 ? -9.383 -15.32 -13.508 1 97.5 93 TYR A CA 1
ATOM 711 C C . TYR A 1 93 ? -10.484 -14.32 -13.844 1 97.5 93 TYR A C 1
ATOM 713 O O . TYR A 1 93 ? -10.258 -13.109 -13.789 1 97.5 93 TYR A O 1
ATOM 721 N N . LEU A 1 94 ? -11.648 -14.805 -14.148 1 98.12 94 LEU A N 1
ATOM 722 C CA . LEU A 1 94 ? -12.773 -13.922 -14.406 1 98.12 94 LEU A CA 1
ATOM 723 C C . LEU A 1 94 ? -13.211 -13.211 -13.133 1 98.12 94 LEU A C 1
ATOM 725 O O . LEU A 1 94 ? -13.531 -12.023 -13.156 1 98.12 94 LEU A O 1
ATOM 729 N N . LEU A 1 95 ? -13.242 -13.93 -12.055 1 98.25 95 LEU A N 1
ATOM 730 C CA . LEU A 1 95 ? -13.555 -13.32 -10.766 1 98.25 95 LEU A CA 1
ATOM 731 C C . LEU A 1 95 ? -12.555 -12.219 -10.43 1 98.25 95 LEU A C 1
ATOM 733 O O . LEU A 1 95 ? -12.938 -11.141 -9.977 1 98.25 95 LEU A O 1
ATOM 737 N N . ALA A 1 96 ? -11.289 -12.547 -10.656 1 98.31 96 ALA A N 1
ATOM 738 C CA . ALA A 1 96 ? -10.234 -11.578 -10.391 1 98.31 96 ALA A CA 1
ATOM 739 C C . ALA A 1 96 ? -10.438 -10.312 -11.227 1 98.31 96 ALA A C 1
ATOM 741 O O . ALA A 1 96 ? -10.375 -9.195 -10.703 1 98.31 96 ALA A O 1
ATOM 742 N N . ALA A 1 97 ? -10.711 -10.508 -12.5 1 98.5 97 ALA A N 1
ATOM 743 C CA . ALA A 1 97 ? -10.898 -9.383 -13.406 1 98.5 97 ALA A CA 1
ATOM 744 C C . ALA A 1 97 ? -12.125 -8.555 -13.008 1 98.5 97 ALA A C 1
ATOM 746 O O . ALA A 1 97 ? -12.047 -7.328 -12.922 1 98.5 97 ALA A O 1
ATOM 747 N N . CYS A 1 98 ? -13.219 -9.188 -12.703 1 98.31 98 CYS A N 1
ATOM 748 C CA . CYS A 1 98 ? -14.469 -8.516 -12.391 1 98.31 98 CYS A CA 1
ATOM 749 C C . CYS A 1 98 ? -14.383 -7.777 -11.062 1 98.31 98 CYS A C 1
ATOM 751 O O . CYS A 1 98 ? -14.805 -6.629 -10.953 1 98.31 98 CYS A O 1
ATOM 753 N N . CYS A 1 99 ? -13.812 -8.438 -10.102 1 98.31 99 CYS A N 1
ATOM 754 C CA . CYS A 1 99 ? -13.656 -7.785 -8.812 1 98.31 99 CYS A CA 1
ATOM 755 C C . CYS A 1 99 ? -12.703 -6.598 -8.914 1 98.31 99 CYS A C 1
ATOM 757 O O . CYS A 1 99 ? -12.938 -5.555 -8.305 1 98.31 99 CYS A O 1
ATOM 759 N N . GLY A 1 100 ? -11.648 -6.77 -9.656 1 97.81 100 GLY A N 1
ATOM 760 C CA . GLY A 1 100 ? -10.711 -5.676 -9.828 1 97.81 100 GLY A CA 1
ATOM 761 C C . GLY A 1 100 ? -11.352 -4.43 -10.414 1 97.81 100 GLY A C 1
ATOM 762 O O . GLY A 1 100 ? -11.398 -3.385 -9.766 1 97.81 100 GLY A O 1
ATOM 763 N N . VAL A 1 101 ? -11.969 -4.582 -11.516 1 97.31 101 VAL A N 1
ATOM 764 C CA . VAL A 1 101 ? -12.469 -3.424 -12.242 1 97.31 101 VAL A CA 1
ATOM 765 C C . VAL A 1 101 ? -13.688 -2.85 -11.523 1 97.31 101 VAL A C 1
ATOM 767 O O . VAL A 1 101 ? -14.055 -1.694 -11.75 1 97.31 101 VAL A O 1
ATOM 770 N N . SER A 1 102 ? -14.273 -3.559 -10.648 1 97.81 102 SER A N 1
ATOM 771 C CA . SER A 1 102 ? -15.508 -3.146 -9.992 1 97.81 102 SER A CA 1
ATOM 772 C C . SER A 1 102 ? -15.258 -1.996 -9.023 1 97.81 102 SER A C 1
ATOM 774 O O . SER A 1 102 ? -16.203 -1.349 -8.562 1 97.81 102 SER A O 1
ATOM 776 N N . ILE A 1 103 ? -14.016 -1.691 -8.75 1 96.94 103 ILE A N 1
ATOM 777 C CA . ILE A 1 103 ? -13.766 -0.584 -7.836 1 96.94 103 ILE A CA 1
ATOM 778 C C . ILE A 1 103 ? -14.234 0.724 -8.461 1 96.94 103 ILE A C 1
ATOM 780 O O . ILE A 1 103 ? -14.602 1.664 -7.754 1 96.94 103 ILE A O 1
ATOM 784 N N . VAL A 1 104 ? -14.266 0.792 -9.773 1 96.31 104 VAL A N 1
ATOM 785 C CA . VAL A 1 104 ? -14.656 2.006 -10.484 1 96.31 104 VAL A CA 1
ATOM 786 C C . VAL A 1 104 ? -16.141 2.268 -10.281 1 96.31 104 VAL A C 1
ATOM 788 O O . VAL A 1 104 ? -16.531 3.301 -9.719 1 96.31 104 VAL A O 1
ATOM 791 N N . PRO A 1 105 ? -16.984 1.34 -10.641 1 96.94 105 PRO A N 1
ATOM 792 C CA . PRO A 1 105 ? -18.406 1.599 -10.375 1 96.94 105 PRO A CA 1
ATOM 793 C C . PRO A 1 105 ? -18.719 1.642 -8.883 1 96.94 105 PRO A C 1
ATOM 795 O O . PRO A 1 105 ? -19.641 2.361 -8.461 1 96.94 105 PRO A O 1
ATOM 798 N N . TYR A 1 106 ? -18.047 0.93 -8.055 1 97.75 106 TYR A N 1
ATOM 799 C CA . TYR A 1 106 ? -18.203 1.013 -6.605 1 97.75 106 TYR A CA 1
ATOM 800 C C . TYR A 1 106 ? -17.953 2.434 -6.113 1 97.75 106 TYR A C 1
ATOM 802 O O . TYR A 1 106 ? -18.734 2.961 -5.312 1 97.75 106 TYR A O 1
ATOM 810 N N . THR A 1 107 ? -16.922 3.049 -6.59 1 97 107 THR A N 1
ATOM 811 C CA . THR A 1 107 ? -16.594 4.41 -6.18 1 97 107 THR A CA 1
ATOM 812 C C . THR A 1 107 ? -17.656 5.395 -6.66 1 97 107 THR A C 1
ATOM 814 O O . THR A 1 107 ? -18.141 6.219 -5.883 1 97 107 THR A O 1
ATOM 817 N N . LEU A 1 108 ? -18.062 5.262 -7.891 1 96.56 108 LEU A N 1
ATOM 818 C CA . LEU A 1 108 ? -19 6.203 -8.484 1 96.56 108 LEU A CA 1
ATOM 819 C C . LEU A 1 108 ? -20.391 6.051 -7.863 1 96.56 108 LEU A C 1
ATOM 821 O O . LEU A 1 108 ? -21.094 7.043 -7.641 1 96.56 108 LEU A O 1
ATOM 825 N N . ALA A 1 109 ? -20.75 4.844 -7.535 1 96.75 109 ALA A N 1
ATOM 826 C CA . ALA A 1 109 ? -22.125 4.59 -7.086 1 96.75 109 ALA A CA 1
ATOM 827 C C . ALA A 1 109 ? -22.219 4.68 -5.566 1 96.75 109 ALA A C 1
ATOM 829 O O . ALA A 1 109 ? -23.25 5.121 -5.035 1 96.75 109 ALA A O 1
ATOM 830 N N . VAL A 1 110 ? -21.25 4.34 -4.871 1 97.19 110 VAL A N 1
ATOM 831 C CA . VAL A 1 110 ? -21.359 4.199 -3.424 1 97.19 110 VAL A CA 1
ATOM 832 C C . VAL A 1 110 ? -20.594 5.324 -2.732 1 97.19 110 VAL A C 1
ATOM 834 O O . VAL A 1 110 ? -21.094 5.941 -1.791 1 97.19 110 VAL A O 1
ATOM 837 N N . MET A 1 111 ? -19.438 5.695 -3.225 1 97.62 111 MET A N 1
ATOM 838 C CA . MET A 1 111 ? -18.547 6.562 -2.461 1 97.62 111 MET A CA 1
ATOM 839 C C . MET A 1 111 ? -18.703 8.016 -2.889 1 97.62 111 MET A C 1
ATOM 841 O O . MET A 1 111 ? -18.344 8.93 -2.143 1 97.62 111 MET A O 1
ATOM 845 N N . MET A 1 112 ? -19.281 8.281 -3.994 1 97.12 112 MET A N 1
ATOM 846 C CA . MET A 1 112 ? -19.25 9.609 -4.598 1 97.12 112 MET A CA 1
ATOM 847 C C . MET A 1 112 ? -19.984 10.617 -3.727 1 97.12 112 MET A C 1
ATOM 849 O O . MET A 1 112 ? -19.516 11.75 -3.543 1 97.12 112 MET A O 1
ATOM 853 N N . PRO A 1 113 ? -21.141 10.383 -3.154 1 97.25 113 PRO A N 1
ATOM 854 C CA . PRO A 1 113 ? -21.797 11.367 -2.297 1 97.25 113 PRO A CA 1
ATOM 855 C C . PRO A 1 113 ? -20.938 11.797 -1.114 1 97.25 113 PRO A C 1
ATOM 857 O O . PRO A 1 113 ? -20.875 12.977 -0.777 1 97.25 113 PRO A O 1
ATOM 860 N N . ASN A 1 114 ? -20.281 10.859 -0.502 1 97.56 114 ASN A N 1
ATOM 861 C CA . ASN A 1 114 ? -19.375 11.156 0.593 1 97.56 114 ASN A CA 1
ATOM 862 C C . ASN A 1 114 ? -18.188 11.984 0.12 1 97.56 114 ASN A C 1
ATOM 864 O O . ASN A 1 114 ? -17.797 12.953 0.78 1 97.56 114 ASN A O 1
ATOM 868 N N . ILE A 1 115 ? -17.672 11.641 -1.007 1 96.75 115 ILE A N 1
ATOM 869 C CA . ILE A 1 115 ? -16.516 12.344 -1.576 1 96.75 115 ILE A CA 1
ATOM 870 C C . ILE A 1 115 ? -16.891 13.797 -1.863 1 96.75 115 ILE A C 1
ATOM 872 O O . ILE A 1 115 ? -16.156 14.711 -1.504 1 96.75 115 ILE A O 1
ATOM 876 N N . LYS A 1 116 ? -18.016 14.016 -2.396 1 95.19 116 LYS A N 1
ATOM 877 C CA . LYS A 1 116 ? -18.469 15.367 -2.713 1 95.19 116 LYS A CA 1
ATOM 878 C C . LYS A 1 116 ? -18.734 16.172 -1.441 1 95.19 116 LYS A C 1
ATOM 880 O O . LYS A 1 116 ? -18.5 17.375 -1.405 1 95.19 116 LYS A O 1
ATOM 885 N N . ARG A 1 117 ? -19.203 15.531 -0.466 1 94.31 117 ARG A N 1
ATOM 886 C CA . ARG A 1 117 ? -19.438 16.203 0.81 1 94.31 117 ARG A CA 1
ATOM 887 C C . ARG A 1 117 ? -18.125 16.672 1.428 1 94.31 117 ARG A C 1
ATOM 889 O O . ARG A 1 117 ? -18.016 17.812 1.883 1 94.31 117 ARG A O 1
ATOM 896 N N . ILE A 1 118 ? -17.172 15.852 1.438 1 93.69 118 ILE A N 1
ATOM 897 C CA . ILE A 1 118 ? -15.859 16.203 1.976 1 93.69 118 ILE A CA 1
ATOM 898 C C . ILE A 1 118 ? -15.273 17.375 1.184 1 93.69 118 ILE A C 1
ATOM 900 O O . ILE A 1 118 ? -14.766 18.328 1.766 1 93.69 118 ILE A O 1
ATOM 904 N N . GLN A 1 119 ? -15.453 17.312 -0.078 1 91.56 119 GLN A N 1
ATOM 905 C CA . GLN A 1 119 ? -14.867 18.328 -0.961 1 91.56 119 GLN A CA 1
ATOM 906 C C . GLN A 1 119 ? -15.609 19.656 -0.846 1 91.56 119 GLN A C 1
ATOM 908 O O . GLN A 1 119 ? -15.031 20.719 -1.101 1 91.56 119 GLN A O 1
ATOM 913 N N . GLY A 1 120 ? -16.828 19.578 -0.474 1 86.94 120 GLY A N 1
ATOM 914 C CA . GLY A 1 120 ? -17.641 20.781 -0.367 1 86.94 120 GLY A CA 1
ATOM 915 C C . GLY A 1 120 ? -17.531 21.453 0.99 1 86.94 120 GLY A C 1
ATOM 916 O O . GLY A 1 120 ? -18.047 22.562 1.184 1 86.94 120 GLY A O 1
ATOM 917 N N . GLU A 1 121 ? -17 20.797 2.059 1 71.69 121 GLU A N 1
ATOM 918 C CA . GLU A 1 121 ? -17.062 21.281 3.434 1 71.69 121 GLU A CA 1
ATOM 919 C C . GLU A 1 121 ? -16.109 22.453 3.639 1 71.69 121 GLU A C 1
ATOM 921 O O . GLU A 1 121 ? -16.312 23.266 4.551 1 71.69 121 GLU A O 1
ATOM 926 N N . ILE A 1 122 ? -14.898 22.5 3.137 1 60.75 122 ILE A N 1
ATOM 927 C CA . ILE A 1 122 ? -13.898 23.391 3.717 1 60.75 122 ILE A CA 1
ATOM 928 C C . ILE A 1 122 ? -14.375 24.844 3.639 1 60.75 122 ILE A C 1
ATOM 930 O O . ILE A 1 122 ? -14.586 25.375 2.545 1 60.75 122 ILE A O 1
ATOM 934 N N . LYS A 1 123 ? -15.414 25.281 4.434 1 57.62 123 LYS A N 1
ATOM 935 C CA . LYS A 1 123 ? -15.578 26.719 4.648 1 57.62 123 LYS A CA 1
ATOM 936 C C . LYS A 1 123 ? -15 27.141 5.996 1 57.62 123 LYS A C 1
ATOM 938 O O . LYS A 1 123 ? -14.656 26.297 6.824 1 57.62 123 LYS A O 1
ATOM 943 N N . GLU A 1 124 ? -14.938 27.984 6.75 1 57.78 124 GLU A N 1
ATOM 944 C CA . GLU A 1 124 ? -14.484 28.688 7.949 1 57.78 124 GLU A CA 1
ATOM 945 C C . GLU A 1 124 ? -14.125 27.703 9.055 1 57.78 124 GLU A C 1
ATOM 947 O O . GLU A 1 124 ? -14.602 26.562 9.055 1 57.78 124 GLU A O 1
ATOM 952 N N . GLU A 1 125 ? -12.883 27.781 9.742 1 65.12 125 GLU A N 1
ATOM 953 C CA . GLU A 1 125 ? -12.43 27.047 10.922 1 65.12 125 GLU A CA 1
ATOM 954 C C . GLU A 1 125 ? -13.523 26.953 11.977 1 65.12 125 GLU A C 1
ATOM 956 O O . GLU A 1 125 ? -13.422 27.578 13.039 1 65.12 125 GLU A O 1
ATOM 961 N N . ASP A 1 126 ? -14.75 26.578 11.508 1 73.5 126 ASP A N 1
ATOM 962 C CA . ASP A 1 126 ? -15.867 26.281 12.398 1 73.5 126 ASP A CA 1
ATOM 963 C C . ASP A 1 126 ? -15.727 24.875 13 1 73.5 126 ASP A C 1
ATOM 965 O O . ASP A 1 126 ? -15.508 23.906 12.281 1 73.5 126 ASP A O 1
ATOM 969 N N . THR A 1 127 ? -15.719 24.828 14.336 1 77.44 127 THR A N 1
ATOM 970 C CA . THR A 1 127 ? -15.539 23.594 15.102 1 77.44 127 THR A CA 1
ATOM 971 C C . THR A 1 127 ? -16.516 22.516 14.641 1 77.44 127 THR A C 1
ATOM 973 O O . THR A 1 127 ? -16.156 21.359 14.523 1 77.44 127 THR A O 1
ATOM 976 N N . GLN A 1 128 ? -17.719 22.922 14.414 1 81 128 GLN A N 1
ATOM 977 C CA . GLN A 1 128 ? -18.734 21.969 13.992 1 81 128 GLN A CA 1
ATOM 978 C C . GLN A 1 128 ? -18.406 21.391 12.609 1 81 128 GLN A C 1
ATOM 980 O O . GLN A 1 128 ? -18.594 20.203 12.367 1 81 128 GLN A O 1
ATOM 985 N N . VAL A 1 129 ? -17.938 22.219 11.773 1 81.94 129 VAL A N 1
ATOM 986 C CA . VAL A 1 129 ? -17.547 21.797 10.43 1 81.94 129 VAL A CA 1
ATOM 987 C C . VAL A 1 129 ? -16.344 20.859 10.5 1 81.94 129 VAL A C 1
ATOM 989 O O . VAL A 1 129 ? -16.266 19.875 9.758 1 81.94 129 VAL A O 1
ATOM 992 N N . GLY A 1 130 ? -15.523 21.141 11.453 1 83.5 130 GLY A N 1
ATOM 993 C CA . GLY A 1 130 ? -14.359 20.281 11.648 1 83.5 130 GLY A CA 1
ATOM 994 C C . GLY A 1 130 ? -14.719 18.891 12.109 1 83.5 130 GLY A C 1
ATOM 995 O O . GLY A 1 130 ? -14.141 17.906 11.633 1 83.5 130 GLY A O 1
ATOM 996 N N . LEU A 1 131 ? -15.617 18.812 13.016 1 86.88 131 LEU A N 1
ATOM 997 C CA . LEU A 1 131 ? -16.062 17.516 13.516 1 86.88 131 LEU A CA 1
ATOM 998 C C . LEU A 1 131 ? -16.75 16.719 12.414 1 86.88 131 LEU A C 1
ATOM 1000 O O . LEU A 1 131 ? -16.531 15.508 12.281 1 86.88 131 LEU A O 1
ATOM 1004 N N . ARG A 1 132 ? -17.594 17.391 11.648 1 89.81 132 ARG A N 1
ATOM 1005 C CA . ARG A 1 132 ? -18.281 16.734 10.547 1 89.81 132 ARG A CA 1
ATOM 1006 C C . ARG A 1 132 ? -17.297 16.25 9.492 1 89.81 132 ARG A C 1
ATOM 1008 O O . ARG A 1 132 ? -17.453 15.156 8.953 1 89.81 132 ARG A O 1
ATOM 1015 N N . LEU A 1 133 ? -16.328 17.062 9.172 1 90.94 133 LEU A N 1
ATOM 1016 C CA . LEU A 1 133 ? -15.297 16.703 8.211 1 90.94 133 LEU A CA 1
ATOM 1017 C C . LEU A 1 133 ? -14.57 15.438 8.656 1 90.94 133 LEU A C 1
ATOM 1019 O O . LEU A 1 133 ? -14.352 14.523 7.855 1 90.94 133 LEU A O 1
ATOM 1023 N N . ARG A 1 134 ? -14.242 15.414 9.93 1 90.62 134 ARG A N 1
ATOM 1024 C CA . ARG A 1 134 ? -13.539 14.25 10.461 1 90.62 134 ARG A CA 1
ATOM 1025 C C . ARG A 1 134 ? -14.398 13 10.367 1 90.62 134 ARG A C 1
ATOM 1027 O O . ARG A 1 134 ? -13.906 11.93 10.008 1 90.62 134 ARG A O 1
ATOM 1034 N N . ASP A 1 135 ? -15.609 13.141 10.641 1 93.56 135 ASP A N 1
ATOM 1035 C CA . ASP A 1 135 ? -16.531 12.008 10.531 1 93.56 135 ASP A CA 1
ATOM 1036 C C . ASP A 1 135 ? -16.688 11.555 9.078 1 93.56 135 ASP A C 1
ATOM 1038 O O . ASP A 1 135 ? -16.781 10.359 8.805 1 93.56 135 ASP A O 1
ATOM 1042 N N . ASP A 1 136 ? -16.75 12.469 8.188 1 95.44 136 ASP A N 1
ATOM 1043 C CA . ASP A 1 136 ? -16.875 12.148 6.77 1 95.44 136 ASP A CA 1
ATOM 1044 C C . ASP A 1 136 ? -15.633 11.422 6.262 1 95.44 136 ASP A C 1
ATOM 1046 O O . ASP A 1 136 ? -15.742 10.5 5.449 1 95.44 136 ASP A O 1
ATOM 1050 N N . ILE A 1 137 ? -14.539 11.836 6.762 1 94.75 137 ILE A N 1
ATOM 1051 C CA . ILE A 1 137 ? -13.289 11.211 6.34 1 94.75 137 ILE A CA 1
ATOM 1052 C C . ILE A 1 137 ? -13.211 9.789 6.902 1 94.75 137 ILE A C 1
ATOM 1054 O O . ILE A 1 137 ? -12.75 8.875 6.223 1 94.75 137 ILE A O 1
ATOM 1058 N N . LYS A 1 138 ? -13.672 9.586 8.102 1 95.25 138 LYS A N 1
ATOM 1059 C CA . LYS A 1 138 ? -13.758 8.242 8.656 1 95.25 138 LYS A CA 1
ATOM 1060 C C . LYS A 1 138 ? -14.68 7.359 7.812 1 95.25 138 LYS A C 1
ATOM 1062 O O . LYS A 1 138 ? -14.359 6.195 7.551 1 95.25 138 LYS A O 1
ATOM 1067 N N . THR A 1 139 ? -15.742 7.965 7.496 1 97.12 139 THR A N 1
ATOM 1068 C CA . THR A 1 139 ? -16.688 7.242 6.648 1 97.12 139 THR A CA 1
ATOM 1069 C C . THR A 1 139 ? -16.047 6.883 5.312 1 97.12 139 THR A C 1
ATOM 1071 O O . THR A 1 139 ? -16.203 5.762 4.82 1 97.12 139 THR A O 1
ATOM 1074 N N . TRP A 1 140 ? -15.359 7.848 4.742 1 97.44 140 TRP A N 1
ATOM 1075 C CA . TRP A 1 140 ? -14.633 7.594 3.5 1 97.44 140 TRP A CA 1
ATOM 1076 C C . TRP A 1 140 ? -13.672 6.422 3.662 1 97.44 140 TRP A C 1
ATOM 1078 O O . TRP A 1 140 ? -13.586 5.555 2.787 1 97.44 140 TRP A O 1
ATOM 1088 N N . SER A 1 141 ? -12.969 6.422 4.711 1 96.38 141 SER A N 1
ATOM 1089 C CA . SER A 1 141 ? -12 5.363 4.992 1 96.38 141 SER A CA 1
ATOM 1090 C C . SER A 1 141 ? -12.688 4 5.066 1 96.38 141 SER A C 1
ATOM 1092 O O . SER A 1 141 ? -12.156 3.006 4.566 1 96.38 141 SER A O 1
ATOM 1094 N N . ARG A 1 142 ? -13.828 3.906 5.648 1 96.31 142 ARG A N 1
ATOM 1095 C CA . ARG A 1 142 ? -14.594 2.664 5.742 1 96.31 142 ARG A CA 1
ATOM 1096 C C . ARG A 1 142 ? -15.055 2.203 4.363 1 96.31 142 ARG A C 1
ATOM 1098 O O . ARG A 1 142 ? -15 1.012 4.055 1 96.31 142 ARG A O 1
ATOM 1105 N N . MET A 1 143 ? -15.516 3.127 3.611 1 97.62 143 MET A N 1
ATOM 1106 C CA . MET A 1 143 ? -15.922 2.781 2.252 1 97.62 143 MET A CA 1
ATOM 1107 C C . MET A 1 143 ? -14.727 2.301 1.433 1 97.62 143 MET A C 1
ATOM 1109 O O . MET A 1 143 ? -14.859 1.389 0.615 1 97.62 143 MET A O 1
ATOM 1113 N N . ASN A 1 144 ? -13.602 2.988 1.685 1 96.62 144 ASN A N 1
ATOM 1114 C CA . ASN A 1 144 ? -12.375 2.574 1.004 1 96.62 144 ASN A CA 1
ATOM 1115 C C . ASN A 1 144 ? -11.992 1.146 1.369 1 96.62 144 ASN A C 1
ATOM 1117 O O . ASN A 1 144 ? -11.391 0.433 0.56 1 96.62 144 ASN A O 1
ATOM 1121 N N . CYS A 1 145 ? -12.359 0.672 2.521 1 94.62 145 CYS A N 1
ATOM 1122 C CA . CYS A 1 145 ? -12.133 -0.72 2.895 1 94.62 145 CYS A CA 1
ATOM 1123 C C . CYS A 1 145 ? -12.867 -1.663 1.948 1 94.62 145 CYS A C 1
ATOM 1125 O O . CYS A 1 145 ? -12.383 -2.76 1.663 1 94.62 145 CYS A O 1
ATOM 1127 N N . GLY A 1 146 ? -14.023 -1.228 1.563 1 95.56 146 GLY A N 1
ATOM 1128 C CA . GLY A 1 146 ? -14.711 -1.989 0.538 1 95.56 146 GLY A CA 1
ATOM 1129 C C . GLY A 1 146 ? -13.898 -2.158 -0.732 1 95.56 146 GLY A C 1
ATOM 1130 O O . GLY A 1 146 ? -13.859 -3.246 -1.309 1 95.56 146 GLY A O 1
ATOM 1131 N N . ARG A 1 147 ? -13.219 -1.128 -1.147 1 96.31 147 ARG A N 1
ATOM 1132 C CA . ARG A 1 147 ? -12.328 -1.222 -2.303 1 96.31 147 ARG A CA 1
ATOM 1133 C C . ARG A 1 147 ? -11.172 -2.176 -2.027 1 96.31 147 ARG A C 1
ATOM 1135 O O . ARG A 1 147 ? -10.812 -2.98 -2.887 1 96.31 147 ARG A O 1
ATOM 1142 N N . ALA A 1 148 ? -10.672 -2.078 -0.86 1 94.56 148 ALA A N 1
ATOM 1143 C CA . ALA A 1 148 ? -9.57 -2.965 -0.486 1 94.56 148 ALA A CA 1
ATOM 1144 C C . ALA A 1 148 ? -10.008 -4.426 -0.542 1 94.56 148 ALA A C 1
ATOM 1146 O O . ALA A 1 148 ? -9.242 -5.293 -0.968 1 94.56 148 ALA A O 1
ATOM 1147 N N . VAL A 1 149 ? -11.195 -4.688 -0.096 1 95.44 149 VAL A N 1
ATOM 1148 C CA . VAL A 1 149 ? -11.719 -6.051 -0.121 1 95.44 149 VAL A CA 1
ATOM 1149 C C . VAL A 1 149 ? -11.875 -6.516 -1.566 1 95.44 149 VAL A C 1
ATOM 1151 O O . VAL A 1 149 ? -11.453 -7.621 -1.917 1 95.44 149 VAL A O 1
ATOM 1154 N N . LEU A 1 150 ? -12.445 -5.699 -2.404 1 97.5 150 LEU A N 1
ATOM 1155 C CA . LEU A 1 150 ? -12.617 -6.035 -3.814 1 97.5 150 LEU A CA 1
ATOM 1156 C C . LEU A 1 150 ? -11.266 -6.316 -4.473 1 97.5 150 LEU A C 1
ATOM 1158 O O . LEU A 1 150 ? -11.117 -7.312 -5.184 1 97.5 150 LEU A O 1
ATOM 1162 N N . LEU A 1 151 ? -10.336 -5.461 -4.242 1 96.94 151 LEU A N 1
ATOM 1163 C CA . LEU A 1 151 ? -9 -5.617 -4.809 1 96.94 151 LEU A CA 1
ATOM 1164 C C . LEU A 1 151 ? -8.305 -6.836 -4.211 1 96.94 151 LEU A C 1
ATOM 1166 O O . LEU A 1 151 ? -7.531 -7.512 -4.898 1 96.94 151 LEU A O 1
ATOM 1170 N N . GLY A 1 152 ? -8.562 -7.07 -2.928 1 96 152 GLY A N 1
ATOM 1171 C CA . GLY A 1 152 ? -8.039 -8.266 -2.289 1 96 152 GLY A CA 1
ATOM 1172 C C . GLY A 1 152 ? -8.57 -9.555 -2.898 1 96 152 GLY A C 1
ATOM 1173 O O . GLY A 1 152 ? -7.816 -10.5 -3.119 1 96 152 GLY A O 1
ATOM 1174 N N . VAL A 1 153 ? -9.828 -9.562 -3.109 1 97.25 153 VAL A N 1
ATOM 1175 C CA . VAL A 1 153 ? -10.43 -10.727 -3.764 1 97.25 153 VAL A CA 1
ATOM 1176 C C . VAL A 1 153 ? -9.812 -10.906 -5.152 1 97.25 153 VAL A C 1
ATOM 1178 O O . VAL A 1 153 ? -9.531 -12.031 -5.57 1 97.25 153 VAL A O 1
ATOM 1181 N N . ALA A 1 154 ? -9.695 -9.828 -5.867 1 97.75 154 ALA A N 1
ATOM 1182 C CA . ALA A 1 154 ? -9.062 -9.906 -7.184 1 97.75 154 ALA A CA 1
ATOM 1183 C C . ALA A 1 154 ? -7.676 -10.539 -7.09 1 97.75 154 ALA A C 1
ATOM 1185 O O . ALA A 1 154 ? -7.348 -11.453 -7.855 1 97.75 154 ALA A O 1
ATOM 1186 N N . PHE A 1 155 ? -6.902 -10.102 -6.164 1 96.44 155 PHE A N 1
ATOM 1187 C CA . PHE A 1 155 ? -5.551 -10.609 -5.977 1 96.44 155 PHE A CA 1
ATOM 1188 C C . PHE A 1 155 ? -5.574 -12.078 -5.57 1 96.44 155 PHE A C 1
ATOM 1190 O O . PHE A 1 155 ? -4.848 -12.898 -6.137 1 96.44 155 PHE A O 1
ATOM 1197 N N . LEU A 1 156 ? -6.406 -12.414 -4.668 1 95.75 156 LEU A N 1
ATOM 1198 C CA . LEU A 1 156 ? -6.449 -13.773 -4.137 1 95.75 156 LEU A CA 1
ATOM 1199 C C . LEU A 1 156 ? -6.945 -14.758 -5.191 1 95.75 156 LEU A C 1
ATOM 1201 O O . LEU A 1 156 ? -6.402 -15.859 -5.328 1 95.75 156 LEU A O 1
ATOM 1205 N N . ALA A 1 157 ? -7.992 -14.406 -5.832 1 96.5 157 ALA A N 1
ATOM 1206 C CA . ALA A 1 157 ? -8.492 -15.258 -6.906 1 96.5 157 ALA A CA 1
ATOM 1207 C C . ALA A 1 157 ? -7.434 -15.453 -7.988 1 96.5 157 ALA A C 1
ATOM 1209 O O . ALA A 1 157 ? -7.227 -16.562 -8.469 1 96.5 157 ALA A O 1
ATOM 1210 N N . GLY A 1 158 ? -6.797 -14.336 -8.391 1 95.44 158 GLY A N 1
ATOM 1211 C CA . GLY A 1 158 ? -5.723 -14.43 -9.367 1 95.44 158 GLY A CA 1
ATOM 1212 C C . GLY A 1 158 ? -4.562 -15.289 -8.898 1 95.44 158 GLY A C 1
ATOM 1213 O O . GLY A 1 158 ? -4.043 -16.109 -9.656 1 95.44 158 GLY A O 1
ATOM 1214 N N . ALA A 1 159 ? -4.195 -15.102 -7.68 1 93.94 159 ALA A N 1
ATOM 1215 C CA . ALA A 1 159 ? -3.086 -15.867 -7.121 1 93.94 159 ALA A CA 1
ATOM 1216 C C . ALA A 1 159 ? -3.428 -17.359 -7.051 1 93.94 159 ALA A C 1
ATOM 1218 O O . ALA A 1 159 ? -2.609 -18.203 -7.414 1 93.94 159 ALA A O 1
ATOM 1219 N N . TRP A 1 160 ? -4.617 -17.656 -6.625 1 93.06 160 TRP A N 1
ATOM 1220 C CA . TRP A 1 160 ? -5.055 -19.047 -6.535 1 93.06 160 TRP A CA 1
ATOM 1221 C C . TRP A 1 160 ? -5.066 -19.703 -7.91 1 93.06 160 TRP A C 1
ATOM 1223 O O . TRP A 1 160 ? -4.582 -20.828 -8.07 1 93.06 160 TRP A O 1
ATOM 1233 N N . ALA A 1 161 ? -5.59 -19.016 -8.805 1 93.06 161 ALA A N 1
ATOM 1234 C CA . ALA A 1 161 ? -5.648 -19.547 -10.164 1 93.06 161 ALA A CA 1
ATOM 1235 C C . ALA A 1 161 ? -4.25 -19.75 -10.734 1 93.06 161 ALA A C 1
ATOM 1237 O O . ALA A 1 161 ? -3.984 -20.781 -11.375 1 93.06 161 ALA A O 1
ATOM 1238 N N . ALA A 1 162 ? -3.424 -18.781 -10.516 1 90.44 162 ALA A N 1
ATOM 1239 C CA . ALA A 1 162 ? -2.068 -18.828 -11.062 1 90.44 162 ALA A CA 1
ATOM 1240 C C . ALA A 1 162 ? -1.276 -19.984 -10.461 1 90.44 162 ALA A C 1
ATOM 1242 O O . ALA A 1 162 ? -0.481 -20.625 -11.156 1 90.44 162 ALA A O 1
ATOM 1243 N N . VAL A 1 163 ? -1.526 -20.203 -9.188 1 86.5 163 VAL A N 1
ATOM 1244 C CA . VAL A 1 163 ? -0.808 -21.281 -8.5 1 86.5 163 VAL A CA 1
ATOM 1245 C C . VAL A 1 163 ? -1.406 -22.625 -8.875 1 86.5 163 VAL A C 1
ATOM 1247 O O . VAL A 1 163 ? -0.693 -23.641 -8.945 1 86.5 163 VAL A O 1
ATOM 1250 N N . ASP A 1 164 ? -2.666 -22.688 -9.094 1 81.81 164 ASP A N 1
ATOM 1251 C CA . ASP A 1 164 ? -3.367 -23.938 -9.422 1 81.81 164 ASP A CA 1
ATOM 1252 C C . ASP A 1 164 ? -3.086 -24.359 -10.859 1 81.81 164 ASP A C 1
ATOM 1254 O O . ASP A 1 164 ? -3.021 -25.562 -11.156 1 81.81 164 ASP A O 1
ATOM 1258 N N . SER A 1 165 ? -3.084 -23.453 -11.766 1 68.31 165 SER A N 1
ATOM 1259 C CA . SER A 1 165 ? -2.926 -23.797 -13.18 1 68.31 165 SER A CA 1
ATOM 1260 C C . SER A 1 165 ? -1.454 -23.953 -13.547 1 68.31 165 SER A C 1
ATOM 1262 O O . SER A 1 165 ? -1.119 -24.172 -14.711 1 68.31 165 SER A O 1
ATOM 1264 N N . SER A 1 166 ? -0.525 -23.781 -12.562 1 57.41 166 SER A N 1
ATOM 1265 C CA . SER A 1 166 ? 0.877 -24.047 -12.852 1 57.41 166 SER A CA 1
ATOM 1266 C C . SER A 1 166 ? 1.223 -25.516 -12.578 1 57.41 166 SER A C 1
ATOM 1268 O O . SER A 1 166 ? 0.598 -26.156 -11.734 1 57.41 166 SER A O 1
ATOM 1270 N N . MET B 1 1 ? -1.516 -29.031 5.762 1 53.66 1 MET B N 1
ATOM 1271 C CA . MET B 1 1 ? -1.995 -27.875 5.008 1 53.66 1 MET B CA 1
ATOM 1272 C C . MET B 1 1 ? -1.452 -27.891 3.58 1 53.66 1 MET B C 1
ATOM 1274 O O . MET B 1 1 ? -0.264 -28.141 3.367 1 53.66 1 MET B O 1
ATOM 1278 N N . SER B 1 2 ? -2.314 -27.719 2.602 1 85.44 2 SER B N 1
ATOM 1279 C CA . SER B 1 2 ? -1.843 -27.875 1.229 1 85.44 2 SER B CA 1
ATOM 1280 C C . SER B 1 2 ? -0.828 -26.781 0.874 1 85.44 2 SER B C 1
ATOM 1282 O O . SER B 1 2 ? -0.894 -25.672 1.396 1 85.44 2 SER B O 1
ATOM 1284 N N . LEU B 1 3 ? 0.302 -27.172 0.457 1 90.25 3 LEU B N 1
ATOM 1285 C CA . LEU B 1 3 ? 1.337 -26.25 0.009 1 90.25 3 LEU B CA 1
ATOM 1286 C C . LEU B 1 3 ? 0.729 -25.094 -0.775 1 90.25 3 LEU B C 1
ATOM 1288 O O . LEU B 1 3 ? 1.279 -23.984 -0.789 1 90.25 3 LEU B O 1
ATOM 1292 N N . LYS B 1 4 ? -0.406 -25.375 -1.254 1 89.38 4 LYS B N 1
ATOM 1293 C CA . LYS B 1 4 ? -1.09 -24.328 -2.01 1 89.38 4 LYS B CA 1
ATOM 1294 C C . LYS B 1 4 ? -1.511 -23.172 -1.102 1 89.38 4 LYS B C 1
ATOM 1296 O O . LYS B 1 4 ? -1.32 -22 -1.441 1 89.38 4 LYS B O 1
ATOM 1301 N N . PHE B 1 5 ? -2.01 -23.531 -0.001 1 90.5 5 PHE B N 1
ATOM 1302 C CA . PHE B 1 5 ? -2.451 -22.531 0.953 1 90.5 5 PHE B CA 1
ATOM 1303 C C . PHE B 1 5 ? -1.271 -21.703 1.458 1 90.5 5 PHE B C 1
ATOM 1305 O O . PHE B 1 5 ? -1.382 -20.484 1.632 1 90.5 5 PHE B O 1
ATOM 1312 N N . ILE B 1 6 ? -0.211 -22.344 1.658 1 93.69 6 ILE B N 1
ATOM 1313 C CA . ILE B 1 6 ? 0.984 -21.672 2.156 1 93.69 6 ILE B CA 1
ATOM 1314 C C . ILE B 1 6 ? 1.538 -20.734 1.081 1 93.69 6 ILE B C 1
ATOM 1316 O O . ILE B 1 6 ? 1.981 -19.625 1.383 1 93.69 6 ILE B O 1
ATOM 1320 N N . LYS B 1 7 ? 1.526 -21.141 -0.178 1 93.94 7 LYS B N 1
ATOM 1321 C CA . LYS B 1 7 ? 1.949 -20.297 -1.292 1 93.94 7 LYS B CA 1
ATOM 1322 C C . LYS B 1 7 ? 1.112 -19.016 -1.365 1 93.94 7 LYS B C 1
ATOM 1324 O O . LYS B 1 7 ? 1.656 -17.922 -1.478 1 93.94 7 LYS B O 1
ATOM 1329 N N . VAL B 1 8 ? -0.144 -19.203 -1.248 1 91.69 8 VAL B N 1
ATOM 1330 C CA . VAL B 1 8 ? -1.047 -18.047 -1.352 1 91.69 8 VAL B CA 1
ATOM 1331 C C . VAL B 1 8 ? -0.849 -17.125 -0.154 1 91.69 8 VAL B C 1
ATOM 1333 O O . VAL B 1 8 ? -0.783 -15.906 -0.309 1 91.69 8 VAL B O 1
ATOM 1336 N N . ALA B 1 9 ? -0.76 -17.656 0.988 1 93.88 9 ALA B N 1
ATOM 1337 C CA . ALA B 1 9 ? -0.544 -16.859 2.189 1 93.88 9 ALA B CA 1
ATOM 1338 C C . ALA B 1 9 ? 0.749 -16.062 2.088 1 93.88 9 ALA B C 1
ATOM 1340 O O . ALA B 1 9 ? 0.783 -14.883 2.449 1 93.88 9 ALA B O 1
ATOM 1341 N N . ALA B 1 10 ? 1.771 -16.703 1.604 1 96.19 10 ALA B N 1
ATOM 1342 C CA . ALA B 1 10 ? 3.051 -16.031 1.442 1 96.19 10 ALA B CA 1
ATOM 1343 C C . ALA B 1 10 ? 2.949 -14.906 0.413 1 96.19 10 ALA B C 1
ATOM 1345 O O . ALA B 1 10 ? 3.525 -13.828 0.597 1 96.19 10 ALA B O 1
ATOM 1346 N N . LEU B 1 11 ? 2.227 -15.148 -0.606 1 94.38 11 LEU B N 1
ATOM 1347 C CA . LEU B 1 11 ? 2.035 -14.125 -1.63 1 94.38 11 LEU B CA 1
ATOM 1348 C C . LEU B 1 11 ? 1.235 -12.953 -1.081 1 94.38 11 LEU B C 1
ATOM 1350 O O . LEU B 1 11 ? 1.523 -11.797 -1.399 1 94.38 11 LEU B O 1
ATOM 1354 N N . VAL B 1 12 ? 0.287 -13.258 -0.255 1 91.69 12 VAL B N 1
ATOM 1355 C CA . VAL B 1 12 ? -0.514 -12.195 0.354 1 91.69 12 VAL B CA 1
ATOM 1356 C C . VAL B 1 12 ? 0.369 -11.328 1.249 1 91.69 12 VAL B C 1
ATOM 1358 O O . VAL B 1 12 ? 0.377 -10.102 1.122 1 91.69 12 VAL B O 1
ATOM 1361 N N . GLY B 1 13 ? 1.079 -11.969 2.066 1 93.81 13 GLY B N 1
ATOM 1362 C CA . GLY B 1 13 ? 1.942 -11.227 2.969 1 93.81 13 GLY B CA 1
ATOM 1363 C C . GLY B 1 13 ? 2.967 -10.367 2.246 1 93.81 13 GLY B C 1
ATOM 1364 O O . GLY B 1 13 ? 3.166 -9.203 2.594 1 93.81 13 GLY B O 1
ATOM 1365 N N . SER B 1 14 ? 3.58 -10.93 1.264 1 95.25 14 SER B N 1
ATOM 1366 C CA . SER B 1 14 ? 4.598 -10.18 0.534 1 95.25 14 SER B CA 1
ATOM 1367 C C . SER B 1 14 ? 3.967 -9.102 -0.344 1 95.25 14 SER B C 1
ATOM 1369 O O . SER B 1 14 ? 4.566 -8.055 -0.571 1 95.25 14 SER B O 1
ATOM 1371 N N . SER B 1 15 ? 2.814 -9.359 -0.818 1 92.31 15 SER B N 1
ATOM 1372 C CA . SER B 1 15 ? 2.102 -8.367 -1.61 1 92.31 15 SER B CA 1
ATOM 1373 C C . SER B 1 15 ? 1.744 -7.145 -0.771 1 92.31 15 SER B C 1
ATOM 1375 O O . SER B 1 15 ? 1.944 -6.008 -1.203 1 92.31 15 SER B O 1
ATOM 1377 N N . ILE B 1 16 ? 1.218 -7.359 0.419 1 91.5 16 ILE B N 1
ATOM 1378 C CA . ILE B 1 16 ? 0.85 -6.273 1.321 1 91.5 16 ILE B CA 1
ATOM 1379 C C . ILE B 1 16 ? 2.092 -5.469 1.694 1 91.5 16 ILE B C 1
ATOM 1381 O O . ILE B 1 16 ? 2.064 -4.238 1.69 1 91.5 16 ILE B O 1
ATOM 1385 N N . SER B 1 17 ? 3.131 -6.211 1.963 1 93.75 17 SER B N 1
ATOM 1386 C CA . SER B 1 17 ? 4.367 -5.547 2.357 1 93.75 17 SER B CA 1
ATOM 1387 C C . SER B 1 17 ? 4.938 -4.711 1.215 1 93.75 17 SER B C 1
ATOM 1389 O O . SER B 1 17 ? 5.344 -3.566 1.42 1 93.75 17 SER B O 1
ATOM 1391 N N . PHE B 1 18 ? 4.949 -5.281 0.054 1 93.56 18 PHE B N 1
ATOM 1392 C CA . PHE B 1 18 ? 5.477 -4.594 -1.12 1 93.56 18 PHE B CA 1
ATOM 1393 C C . PHE B 1 18 ? 4.598 -3.406 -1.494 1 93.56 18 PHE B C 1
ATOM 1395 O O . PHE B 1 18 ? 5.082 -2.275 -1.585 1 93.56 18 PHE B O 1
ATOM 1402 N N . GLY B 1 19 ? 3.342 -3.619 -1.676 1 90.25 19 GLY B N 1
ATOM 1403 C CA . GLY B 1 19 ? 2.42 -2.562 -2.061 1 90.25 19 GLY B CA 1
ATOM 1404 C C . GLY B 1 19 ? 2.348 -1.436 -1.048 1 90.25 19 GLY B C 1
ATOM 1405 O O . GLY B 1 19 ? 2.369 -0.26 -1.417 1 90.25 19 GLY B O 1
ATOM 1406 N N . GLY B 1 20 ? 2.205 -1.808 0.186 1 90.31 20 GLY B N 1
ATOM 1407 C CA . GLY B 1 20 ? 2.152 -0.81 1.242 1 90.31 20 GLY B CA 1
ATOM 1408 C C . GLY B 1 20 ? 3.396 0.055 1.31 1 90.31 20 GLY B C 1
ATOM 1409 O O . GLY B 1 20 ? 3.303 1.279 1.42 1 90.31 20 GLY B O 1
ATOM 1410 N N . ASN B 1 21 ? 4.586 -0.61 1.342 1 91.62 21 ASN B N 1
ATOM 1411 C CA . ASN B 1 21 ? 5.84 0.133 1.411 1 91.62 21 ASN B CA 1
ATOM 1412 C C . ASN B 1 21 ? 6.023 1.036 0.195 1 91.62 21 ASN B C 1
ATOM 1414 O O . ASN B 1 21 ? 6.531 2.15 0.317 1 91.62 21 ASN B O 1
ATOM 1418 N N . PHE B 1 22 ? 5.707 0.589 -0.949 1 90 22 PHE B N 1
ATOM 1419 C CA . PHE B 1 22 ? 5.762 1.38 -2.172 1 90 22 PHE B CA 1
ATOM 1420 C C . PHE B 1 22 ? 4.867 2.607 -2.066 1 90 22 PHE B C 1
ATOM 1422 O O . PHE B 1 22 ? 5.266 3.709 -2.447 1 90 22 PHE B O 1
ATOM 1429 N N . TYR B 1 23 ? 3.703 2.428 -1.533 1 87.31 23 TYR B N 1
ATOM 1430 C CA . TYR B 1 23 ? 2.732 3.51 -1.41 1 87.31 23 TYR B CA 1
ATOM 1431 C C . TYR B 1 23 ? 3.273 4.633 -0.535 1 87.31 23 TYR B C 1
ATOM 1433 O O . TYR B 1 23 ? 3.039 5.812 -0.81 1 87.31 23 TYR B O 1
ATOM 1441 N N . ILE B 1 24 ? 3.912 4.277 0.482 1 90 24 ILE B N 1
ATOM 1442 C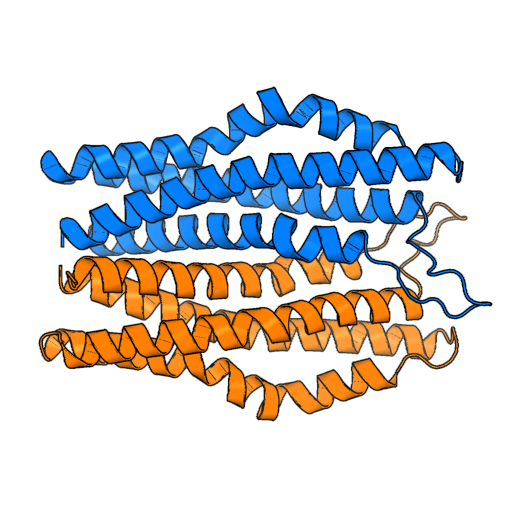 CA . ILE B 1 24 ? 4.422 5.266 1.425 1 90 24 ILE B CA 1
ATOM 1443 C C . ILE B 1 24 ? 5.332 6.254 0.696 1 90 24 ILE B C 1
ATOM 1445 O O . ILE B 1 24 ? 5.137 7.469 0.788 1 90 24 ILE B O 1
ATOM 1449 N N . SER B 1 25 ? 6.266 5.738 -0.087 1 90.88 25 SER B N 1
ATOM 1450 C CA . SER B 1 25 ? 7.227 6.605 -0.757 1 90.88 25 SER B CA 1
ATOM 1451 C C . SER B 1 25 ? 6.617 7.258 -1.993 1 90.88 25 SER B C 1
ATOM 1453 O O . SER B 1 25 ? 6.945 8.398 -2.326 1 90.88 25 SER B O 1
ATOM 1455 N N . ALA B 1 26 ? 5.758 6.574 -2.598 1 87.06 26 ALA B N 1
ATOM 1456 C CA . ALA B 1 26 ? 5.25 7.066 -3.877 1 87.06 26 ALA B CA 1
ATOM 1457 C C . ALA B 1 26 ? 4.117 8.07 -3.668 1 87.06 26 ALA B C 1
ATOM 1459 O O . ALA B 1 26 ? 3.916 8.969 -4.488 1 87.06 26 ALA B O 1
ATOM 1460 N N . PHE B 1 27 ? 3.406 7.945 -2.572 1 83.75 27 PHE B N 1
ATOM 1461 C CA . PHE B 1 27 ? 2.195 8.75 -2.471 1 83.75 27 PHE B CA 1
ATOM 1462 C C . PHE B 1 27 ? 2.141 9.477 -1.131 1 83.75 27 PHE B C 1
ATOM 1464 O O . PHE B 1 27 ? 1.975 10.695 -1.086 1 83.75 27 PHE B O 1
ATOM 1471 N N . ALA B 1 28 ? 2.391 8.711 -0.075 1 84.19 28 ALA B N 1
ATOM 1472 C CA . ALA B 1 28 ? 2.197 9.297 1.25 1 84.19 28 ALA B CA 1
ATOM 1473 C C . ALA B 1 28 ? 3.17 10.445 1.491 1 84.19 28 ALA B C 1
ATOM 1475 O O . ALA B 1 28 ? 2.764 11.539 1.903 1 84.19 28 ALA B O 1
ATOM 1476 N N . ILE B 1 29 ? 4.406 10.219 1.209 1 88.94 29 ILE B N 1
ATOM 1477 C CA . ILE B 1 29 ? 5.418 11.219 1.521 1 88.94 29 ILE B CA 1
ATOM 1478 C C . ILE B 1 29 ? 5.242 12.43 0.609 1 88.94 29 ILE B C 1
ATOM 1480 O O . ILE B 1 29 ? 5.246 13.57 1.075 1 88.94 29 ILE B O 1
ATOM 1484 N N . PRO B 1 30 ? 5.043 12.266 -0.659 1 83.81 30 PRO B N 1
ATOM 1485 C CA . PRO B 1 30 ? 4.789 13.438 -1.498 1 83.81 30 PRO B CA 1
ATOM 1486 C C . PRO B 1 30 ? 3.562 14.227 -1.048 1 83.81 30 PRO B C 1
ATOM 1488 O O . PRO B 1 30 ? 3.537 15.461 -1.164 1 83.81 30 PRO B O 1
ATOM 1491 N N . ALA B 1 31 ? 2.586 13.57 -0.592 1 78.31 31 ALA B N 1
ATOM 1492 C CA . ALA B 1 31 ? 1.405 14.266 -0.087 1 78.31 31 ALA B CA 1
ATOM 1493 C C . ALA B 1 31 ? 1.752 15.125 1.121 1 78.31 31 ALA B C 1
ATOM 1495 O O . ALA B 1 31 ? 1.244 16.25 1.262 1 78.31 31 ALA B O 1
ATOM 1496 N N . MET B 1 32 ? 2.613 14.664 1.961 1 82.88 32 MET B N 1
ATOM 1497 C CA . MET B 1 32 ? 3.027 15.391 3.158 1 82.88 32 MET B CA 1
ATOM 1498 C C . MET B 1 32 ? 3.906 16.578 2.793 1 82.88 32 MET B C 1
ATOM 1500 O O . MET B 1 32 ? 3.91 17.594 3.496 1 82.88 32 MET B O 1
ATOM 1504 N N . LEU B 1 33 ? 4.605 16.438 1.714 1 83.88 33 LEU B N 1
ATOM 1505 C CA . LEU B 1 33 ? 5.559 17.469 1.318 1 83.88 33 LEU B CA 1
ATOM 1506 C C . LEU B 1 33 ? 4.922 18.453 0.343 1 83.88 33 LEU B C 1
ATOM 1508 O O . LEU B 1 33 ? 5.504 19.484 0.04 1 83.88 33 LEU B O 1
ATOM 1512 N N . SER B 1 34 ? 3.783 18.078 -0.143 1 74.19 34 SER B N 1
ATOM 1513 C CA . SER B 1 34 ? 3.127 18.906 -1.147 1 74.19 34 SER B CA 1
ATOM 1514 C C . SER B 1 34 ? 2.693 20.25 -0.56 1 74.19 34 SER B C 1
ATOM 1516 O O . SER B 1 34 ? 2.416 20.344 0.637 1 74.19 34 SER B O 1
ATOM 1518 N N . PRO B 1 35 ? 2.881 21.297 -1.469 1 60.81 35 PRO B N 1
ATOM 1519 C CA . PRO B 1 35 ? 2.35 22.594 -1.021 1 60.81 35 PRO B CA 1
ATOM 1520 C C . PRO B 1 35 ? 0.857 22.531 -0.706 1 60.81 35 PRO B C 1
ATOM 1522 O O . PRO B 1 35 ? 0.106 21.828 -1.373 1 60.81 35 PRO B O 1
ATOM 1525 N N . CYS B 1 36 ? 0.416 22.688 0.569 1 50.69 36 CYS B N 1
ATOM 1526 C CA . CYS B 1 36 ? -0.989 22.844 0.928 1 50.69 36 CYS B CA 1
ATOM 1527 C C . CYS B 1 36 ? -1.463 24.266 0.68 1 50.69 36 CYS B C 1
ATOM 1529 O O . CYS B 1 36 ? -0.727 25.219 0.931 1 50.69 36 CYS B O 1
ATOM 1531 N N . SER B 1 37 ? -2.162 24.547 -0.369 1 45.59 37 SER B N 1
ATOM 1532 C CA . SER B 1 37 ? -2.627 25.891 -0.723 1 45.59 37 SER B CA 1
ATOM 1533 C C . SER B 1 37 ? -3.229 26.609 0.483 1 45.59 37 SER B C 1
ATOM 1535 O O . SER B 1 37 ? -4.383 26.359 0.839 1 45.59 37 SER B O 1
ATOM 1537 N N . TYR B 1 38 ? -2.857 26.578 1.717 1 41.34 38 TYR B N 1
ATOM 1538 C CA . TYR B 1 38 ? -3.506 27.547 2.596 1 41.34 38 TYR B CA 1
ATOM 1539 C C . TYR B 1 38 ? -3.375 28.969 2.043 1 41.34 38 TYR B C 1
ATOM 1541 O O . TYR B 1 38 ? -2.279 29.391 1.675 1 41.34 38 TYR B O 1
ATOM 1549 N N . LYS B 1 39 ? -4.402 29.375 1.353 1 42.12 39 LYS B N 1
ATOM 1550 C CA . LYS B 1 39 ? -4.477 30.75 0.864 1 42.12 39 LYS B CA 1
ATOM 1551 C C . LYS B 1 39 ? -3.99 31.734 1.923 1 42.12 39 LYS B C 1
ATOM 1553 O O . LYS B 1 39 ? -4.336 32.906 1.884 1 42.12 39 LYS B O 1
ATOM 1558 N N . ALA B 1 40 ? -3.068 31.781 2.799 1 37.25 40 ALA B N 1
ATOM 1559 C CA . ALA B 1 40 ? -2.852 33.219 2.928 1 37.25 40 ALA B CA 1
ATOM 1560 C C . ALA B 1 40 ? -2.367 33.812 1.61 1 37.25 40 ALA B C 1
ATOM 1562 O O . ALA B 1 40 ? -1.996 33.094 0.688 1 37.25 40 ALA B O 1
ATOM 1563 N N . GLU B 1 41 ? -1.798 35.062 1.431 1 34.84 41 GLU B N 1
ATOM 1564 C CA . GLU B 1 41 ? -1.285 35.969 0.401 1 34.84 41 GLU B CA 1
ATOM 1565 C C . GLU B 1 41 ? -0.166 35.312 -0.4 1 34.84 41 GLU B C 1
ATOM 1567 O O . GLU B 1 41 ? 0.986 35.281 0.038 1 34.84 41 GLU B O 1
ATOM 1572 N N . GLY B 1 42 ? -0.343 34.5 -1.576 1 42.28 42 GLY B N 1
ATOM 1573 C CA . GLY B 1 42 ? 0.517 34.125 -2.688 1 42.28 42 GLY B CA 1
ATOM 1574 C C . GLY B 1 42 ? 1.353 32.906 -2.402 1 42.28 42 GLY B C 1
ATOM 1575 O O . GLY B 1 42 ? 2.068 32.406 -3.281 1 42.28 42 GLY B O 1
ATOM 1576 N N . GLN B 1 43 ? 1.992 32.562 -1.196 1 43.91 43 GLN B N 1
ATOM 1577 C CA . GLN B 1 43 ? 3.092 31.641 -1.018 1 43.91 43 GLN B CA 1
ATOM 1578 C C . GLN B 1 43 ? 2.576 30.25 -0.631 1 43.91 43 GLN B C 1
ATOM 1580 O O . GLN B 1 43 ? 1.723 30.125 0.25 1 43.91 43 GLN B O 1
ATOM 1585 N N . GLY B 1 44 ? 2.426 29.25 -1.506 1 50.69 44 GLY B N 1
ATOM 1586 C CA . GLY B 1 44 ? 2.125 27.844 -1.262 1 50.69 44 GLY B CA 1
ATOM 1587 C C . GLY B 1 44 ? 2.547 27.375 0.118 1 50.69 44 GLY B C 1
ATOM 1588 O O . GLY B 1 44 ? 3.736 27.359 0.441 1 50.69 44 GLY B O 1
ATOM 1589 N N . VAL B 1 45 ? 1.793 27.5 1.139 1 55.41 45 VAL B N 1
ATOM 1590 C CA . VAL B 1 45 ? 2.125 27.219 2.531 1 55.41 45 VAL B CA 1
ATOM 1591 C C . VAL B 1 45 ? 2.328 25.719 2.713 1 55.41 45 VAL B C 1
ATOM 1593 O O . VAL B 1 45 ? 1.536 24.906 2.219 1 55.41 45 VAL B O 1
ATOM 1596 N N . VAL B 1 46 ? 3.477 25.328 2.934 1 66.62 46 VAL B N 1
ATOM 1597 C CA . VAL B 1 46 ? 3.895 23.984 3.318 1 66.62 46 VAL B CA 1
ATOM 1598 C C . VAL B 1 46 ? 3.6 23.75 4.801 1 66.62 46 VAL B C 1
ATOM 1600 O O . VAL B 1 46 ? 3.408 24.703 5.555 1 66.62 46 VAL B O 1
ATOM 1603 N N . LEU B 1 47 ? 3.293 22.562 5.117 1 75.06 47 LEU B N 1
ATOM 1604 C CA . LEU B 1 47 ? 3.107 22.219 6.52 1 75.06 47 LEU B CA 1
ATOM 1605 C C . LEU B 1 47 ? 4.219 22.797 7.379 1 75.06 47 LEU B C 1
ATOM 1607 O O . LEU B 1 47 ? 5.383 22.812 6.98 1 75.06 47 LEU B O 1
ATOM 1611 N N . PRO B 1 48 ? 3.781 23.375 8.469 1 78.12 48 PRO B N 1
ATOM 1612 C CA . PRO B 1 48 ? 4.836 23.719 9.422 1 78.12 48 PRO B CA 1
ATOM 1613 C C . PRO B 1 48 ? 5.75 22.547 9.75 1 78.12 48 PRO B C 1
ATOM 1615 O O . PRO B 1 48 ? 5.316 21.391 9.719 1 78.12 48 PRO B O 1
ATOM 1618 N N . ALA B 1 49 ? 6.941 2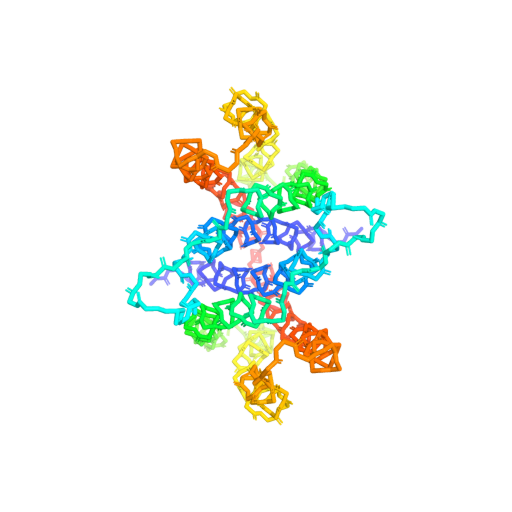2.828 10.031 1 81 49 ALA B N 1
ATOM 1619 C CA . ALA B 1 49 ? 7.973 21.812 10.25 1 81 49 ALA B CA 1
ATOM 1620 C C . ALA B 1 49 ? 7.559 20.844 11.344 1 81 49 ALA B C 1
ATOM 1622 O O . ALA B 1 49 ? 7.762 19.625 11.219 1 81 49 ALA B O 1
ATOM 1623 N N . LYS B 1 50 ? 7.039 21.359 12.336 1 80.94 50 LYS B N 1
ATOM 1624 C CA . LYS B 1 50 ? 6.645 20.516 13.453 1 80.94 50 LYS B CA 1
ATOM 1625 C C . LYS B 1 50 ? 5.535 19.547 13.047 1 80.94 50 LYS B C 1
ATOM 1627 O O . LYS B 1 50 ? 5.551 18.375 13.438 1 80.94 50 LYS B O 1
ATOM 1632 N N . VAL B 1 51 ? 4.594 20.031 12.289 1 78.25 51 VAL B N 1
ATOM 1633 C CA . VAL B 1 51 ? 3.482 19.203 11.828 1 78.25 51 VAL B CA 1
ATOM 1634 C C . VAL B 1 51 ? 3.996 18.141 10.859 1 78.25 51 VAL B C 1
ATOM 1636 O O . VAL B 1 51 ? 3.588 16.969 10.938 1 78.25 51 VAL B O 1
ATOM 1639 N N . LEU B 1 52 ? 4.867 18.578 10.039 1 83.81 52 LEU B N 1
ATOM 1640 C CA . LEU B 1 52 ? 5.469 17.641 9.086 1 83.81 52 LEU B CA 1
ATOM 1641 C C . LEU B 1 52 ? 6.211 16.531 9.812 1 83.81 52 LEU B C 1
ATOM 1643 O O . LEU B 1 52 ? 6.082 15.359 9.445 1 83.81 52 LEU B O 1
ATOM 1647 N N . GLN B 1 53 ? 6.977 16.891 10.766 1 86.88 53 GLN B N 1
ATOM 1648 C CA . GLN B 1 53 ? 7.723 15.891 11.531 1 86.88 53 GLN B CA 1
ATOM 1649 C C . GLN B 1 53 ? 6.781 14.914 12.234 1 86.88 53 GLN B C 1
ATOM 1651 O O . GLN B 1 53 ? 7.043 13.711 12.266 1 86.88 53 GLN B O 1
ATOM 1656 N N . MET B 1 54 ? 5.805 15.445 12.742 1 83.56 54 MET B N 1
ATOM 1657 C CA . MET B 1 54 ? 4.84 14.602 13.445 1 83.56 54 MET B CA 1
ATOM 1658 C C . MET B 1 54 ? 4.164 13.625 12.492 1 83.56 54 MET B C 1
ATOM 1660 O O . MET B 1 54 ? 3.969 12.461 12.828 1 83.56 54 MET B O 1
ATOM 1664 N N . GLN B 1 55 ? 3.771 14.094 11.43 1 83 55 GLN B N 1
ATOM 1665 C CA . GLN B 1 55 ? 3.131 13.234 10.438 1 83 55 GLN B CA 1
ATOM 1666 C C . GLN B 1 55 ? 4.078 12.133 9.977 1 83 55 GLN B C 1
ATOM 1668 O O . GLN B 1 55 ? 3.672 10.977 9.844 1 83 55 GLN B O 1
ATOM 1673 N N . TRP B 1 56 ? 5.258 12.578 9.695 1 89.44 56 TRP B N 1
ATOM 1674 C CA . TRP B 1 56 ? 6.242 11.578 9.297 1 89.44 56 TRP B CA 1
ATOM 1675 C C . TRP B 1 56 ? 6.434 10.539 10.398 1 89.44 56 TRP B C 1
ATOM 1677 O O . TRP B 1 56 ? 6.52 9.344 10.117 1 89.44 56 TRP B O 1
ATOM 1687 N N . GLN B 1 57 ? 6.551 10.977 11.586 1 88.25 57 GLN B N 1
ATOM 1688 C CA . GLN B 1 57 ? 6.742 10.062 12.711 1 88.25 57 GLN B CA 1
ATOM 1689 C C . GLN B 1 57 ? 5.605 9.055 12.805 1 88.25 57 GLN B C 1
ATOM 1691 O O . GLN B 1 57 ? 5.832 7.883 13.109 1 88.25 57 GLN B O 1
ATOM 1696 N N . HIS B 1 58 ? 4.465 9.523 12.586 1 84 58 HIS B N 1
ATOM 1697 C CA . HIS B 1 58 ? 3.318 8.625 12.609 1 84 58 HIS B CA 1
ATOM 1698 C C . HIS B 1 58 ? 3.43 7.559 11.523 1 84 58 HIS B C 1
ATOM 1700 O O . HIS B 1 58 ? 3.186 6.379 11.781 1 84 58 HIS B O 1
ATOM 1706 N N . VAL B 1 59 ? 3.713 8.016 10.312 1 87.19 59 VAL B N 1
ATOM 1707 C CA . VAL B 1 59 ? 3.893 7.086 9.203 1 87.19 59 VAL B CA 1
ATOM 1708 C C . VAL B 1 59 ? 4.984 6.074 9.555 1 87.19 59 VAL B C 1
ATOM 1710 O O . VAL B 1 59 ? 4.809 4.867 9.359 1 87.19 59 VAL B O 1
ATOM 1713 N N . TYR B 1 60 ? 6.07 6.559 10.086 1 91.31 60 TYR B N 1
ATOM 1714 C CA . TYR B 1 60 ? 7.199 5.711 10.453 1 91.31 60 TYR B CA 1
ATOM 1715 C C . TYR B 1 60 ? 6.812 4.719 11.539 1 91.31 60 TYR B C 1
ATOM 1717 O O . TYR B 1 60 ? 7.102 3.525 11.438 1 91.31 60 TYR B O 1
ATOM 1725 N N . ASP B 1 61 ? 6.164 5.125 12.555 1 88.12 61 ASP B N 1
ATOM 1726 C CA . ASP B 1 61 ? 5.793 4.277 13.688 1 88.12 61 ASP B CA 1
ATOM 1727 C C . ASP B 1 61 ? 4.812 3.189 13.258 1 88.12 61 ASP B C 1
ATOM 1729 O O . ASP B 1 61 ? 4.914 2.045 13.711 1 88.12 61 ASP B O 1
ATOM 1733 N N . THR B 1 62 ? 3.936 3.582 12.484 1 84.25 62 THR B N 1
ATOM 1734 C CA . THR B 1 62 ? 2.967 2.609 11.992 1 84.25 62 THR B CA 1
ATOM 1735 C C . THR B 1 62 ? 3.65 1.558 11.125 1 84.25 62 THR B C 1
ATOM 1737 O O . THR B 1 62 ? 3.385 0.362 11.266 1 84.25 62 THR B O 1
ATOM 1740 N N . GLY B 1 63 ? 4.531 2.021 10.25 1 89 63 GLY B N 1
ATOM 1741 C CA . GLY B 1 63 ? 5.277 1.095 9.414 1 89 63 GLY B CA 1
ATOM 1742 C C . GLY B 1 63 ? 6.172 0.162 10.203 1 89 63 GLY B C 1
ATOM 1743 O O . GLY B 1 63 ? 6.215 -1.041 9.938 1 89 63 GLY B O 1
ATOM 1744 N N . LYS B 1 64 ? 6.844 0.685 11.141 1 90.31 64 LYS B N 1
ATOM 1745 C CA . LYS B 1 64 ? 7.77 -0.063 11.984 1 90.31 64 LYS B CA 1
ATOM 1746 C C . LYS B 1 64 ? 7.055 -1.186 12.734 1 90.31 64 LYS B C 1
ATOM 1748 O O . LYS B 1 64 ? 7.613 -2.268 12.922 1 90.31 64 LYS B O 1
ATOM 1753 N N . ARG B 1 65 ?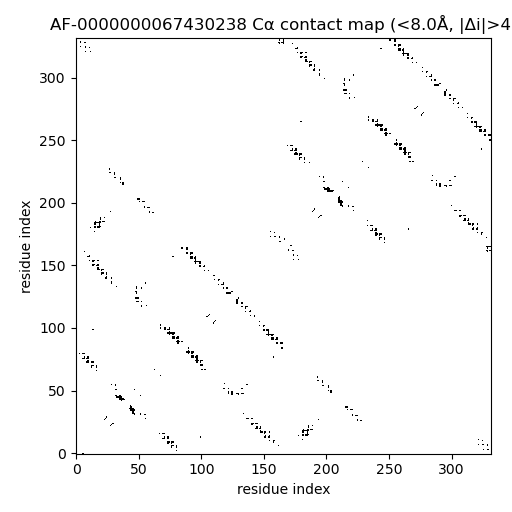 5.887 -0.981 13.062 1 85.5 65 ARG B N 1
ATOM 1754 C CA . ARG B 1 65 ? 5.125 -1.974 13.812 1 85.5 65 ARG B CA 1
ATOM 1755 C C . ARG B 1 65 ? 4.523 -3.02 12.883 1 85.5 65 ARG B C 1
ATOM 1757 O O . ARG B 1 65 ? 4.398 -4.191 13.25 1 85.5 65 ARG B O 1
ATOM 1764 N N . PHE B 1 66 ? 4.277 -2.648 11.703 1 88.56 66 PHE B N 1
ATOM 1765 C CA . PHE B 1 66 ? 3.463 -3.49 10.828 1 88.56 66 PHE B CA 1
ATOM 1766 C C . PHE B 1 66 ? 4.336 -4.27 9.859 1 88.56 66 PHE B C 1
ATOM 1768 O O . PHE B 1 66 ? 4.262 -5.496 9.789 1 88.56 66 PHE B O 1
ATOM 1775 N N . PHE B 1 67 ? 5.227 -3.67 9.156 1 91.81 67 PHE B N 1
ATOM 1776 C CA . PHE B 1 67 ? 5.887 -4.27 8 1 91.81 67 PHE B CA 1
ATOM 1777 C C . PHE B 1 67 ? 6.914 -5.305 8.438 1 91.81 67 PHE B C 1
ATOM 1779 O O . PHE B 1 67 ? 6.945 -6.418 7.918 1 91.81 67 PHE B O 1
ATOM 1786 N N . PRO B 1 68 ? 7.762 -4.996 9.445 1 93.19 68 PRO B N 1
ATOM 1787 C CA . PRO B 1 68 ? 8.742 -6.016 9.836 1 93.19 68 PRO B CA 1
ATOM 1788 C C . PRO B 1 68 ? 8.086 -7.297 10.344 1 93.19 68 PRO B C 1
ATOM 1790 O O . PRO B 1 68 ? 8.508 -8.398 9.984 1 93.19 68 PRO B O 1
ATOM 1793 N N . LEU B 1 69 ? 7.102 -7.121 11.133 1 91 69 LEU B N 1
ATOM 1794 C CA . LEU B 1 69 ? 6.406 -8.305 11.641 1 91 69 LEU B CA 1
ATOM 1795 C C . LEU B 1 69 ? 5.797 -9.102 10.492 1 91 69 LEU B C 1
ATOM 1797 O O . LEU B 1 69 ? 5.949 -10.32 10.43 1 91 69 LEU B O 1
ATOM 1801 N N . LEU B 1 70 ? 5.148 -8.469 9.656 1 93.94 70 LEU B N 1
ATOM 1802 C CA . LEU B 1 70 ? 4.48 -9.125 8.531 1 93.94 70 LEU B CA 1
ATOM 1803 C C . LEU B 1 70 ? 5.484 -9.836 7.641 1 93.94 70 LEU B C 1
ATOM 1805 O O . LEU B 1 70 ? 5.289 -11 7.285 1 93.94 70 LEU B O 1
ATOM 1809 N N . ILE B 1 71 ? 6.562 -9.141 7.336 1 96.5 71 ILE B N 1
ATOM 1810 C CA . ILE B 1 71 ? 7.457 -9.711 6.336 1 96.5 71 ILE B CA 1
ATOM 1811 C C . ILE B 1 71 ? 8.312 -10.805 6.969 1 96.5 71 ILE B C 1
ATOM 1813 O O . ILE B 1 71 ? 8.727 -11.75 6.293 1 96.5 71 ILE B O 1
ATOM 1817 N N . VAL B 1 72 ? 8.609 -10.734 8.203 1 96.12 72 VAL B N 1
ATOM 1818 C CA . VAL B 1 72 ? 9.305 -11.828 8.883 1 96.12 72 VAL B CA 1
ATOM 1819 C C . VAL B 1 72 ? 8.438 -13.086 8.844 1 96.12 72 VAL B C 1
ATOM 1821 O O . VAL B 1 72 ? 8.922 -14.18 8.531 1 96.12 72 VAL B O 1
ATOM 1824 N N . GLY B 1 73 ? 7.148 -12.953 9.203 1 97.25 73 GLY B N 1
ATOM 1825 C CA . GLY B 1 73 ? 6.234 -14.07 9.078 1 97.25 73 GLY B CA 1
ATOM 1826 C C . GLY B 1 73 ? 6.141 -14.617 7.664 1 97.25 73 GLY B C 1
ATOM 1827 O O . GLY B 1 73 ? 6.152 -15.828 7.457 1 97.25 73 GLY B O 1
ATOM 1828 N N . THR B 1 74 ? 6.051 -13.75 6.734 1 97.69 74 THR B N 1
ATOM 1829 C CA . THR B 1 74 ? 5.977 -14.125 5.328 1 97.69 74 THR B CA 1
ATOM 1830 C C . THR B 1 74 ? 7.25 -14.844 4.895 1 97.69 74 THR B C 1
ATOM 1832 O O . THR B 1 74 ? 7.191 -15.844 4.168 1 97.69 74 THR B O 1
ATOM 1835 N N . SER B 1 75 ? 8.375 -14.336 5.297 1 98.12 75 SER B N 1
ATOM 1836 C CA . SER B 1 75 ? 9.656 -14.953 4.969 1 98.12 75 SER B CA 1
ATOM 1837 C C . SER B 1 75 ? 9.766 -16.359 5.559 1 98.12 75 SER B C 1
ATOM 1839 O O . SER B 1 75 ? 10.352 -17.25 4.945 1 98.12 75 SER B O 1
ATOM 1841 N N . ALA B 1 76 ? 9.219 -16.516 6.707 1 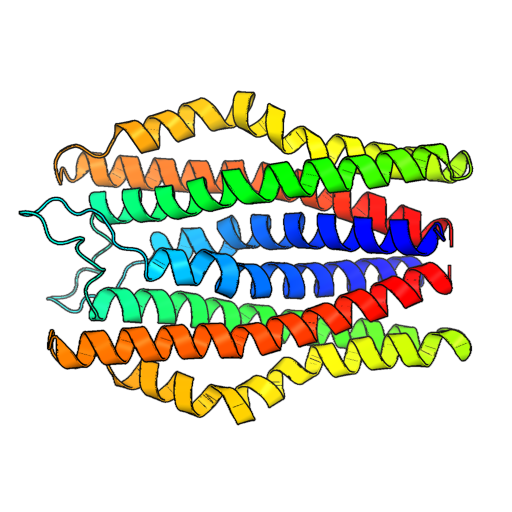98 76 ALA B N 1
ATOM 1842 C CA . ALA B 1 76 ? 9.172 -17.859 7.293 1 98 76 ALA B CA 1
ATOM 1843 C C . ALA B 1 76 ? 8.359 -18.812 6.422 1 98 76 ALA B C 1
ATOM 1845 O O . ALA B 1 76 ? 8.711 -19.984 6.281 1 98 76 ALA B O 1
ATOM 1846 N N . LEU B 1 77 ? 7.27 -18.375 5.887 1 97.75 77 LEU B N 1
ATOM 1847 C CA . LEU B 1 77 ? 6.477 -19.188 4.973 1 97.75 77 LEU B CA 1
ATOM 1848 C C . LEU B 1 77 ? 7.281 -19.531 3.725 1 97.75 77 LEU B C 1
ATOM 1850 O O . LEU B 1 77 ? 7.238 -20.672 3.256 1 97.75 77 LEU B O 1
ATOM 1854 N N . TYR B 1 78 ? 8 -18.562 3.191 1 97.94 78 TYR B N 1
ATOM 1855 C CA . TYR B 1 78 ? 8.828 -18.828 2.02 1 97.94 78 TYR B CA 1
ATOM 1856 C C . TYR B 1 78 ? 9.914 -19.859 2.338 1 97.94 78 TYR B C 1
ATOM 1858 O O . TYR B 1 78 ? 10.234 -20.703 1.504 1 97.94 78 TYR B O 1
ATOM 1866 N N . LEU B 1 79 ? 10.484 -19.75 3.514 1 97.5 79 LEU B N 1
ATOM 1867 C CA . LEU B 1 79 ? 11.477 -20.734 3.928 1 97.5 79 LEU B CA 1
ATOM 1868 C C . LEU B 1 79 ? 10.852 -22.125 4.043 1 97.5 79 LEU B C 1
ATOM 1870 O O . LEU B 1 79 ? 11.469 -23.125 3.654 1 97.5 79 LEU B O 1
ATOM 1874 N N . TYR B 1 80 ? 9.68 -22.141 4.598 1 97.31 80 TYR B N 1
ATOM 1875 C CA . TYR B 1 80 ? 8.953 -23.406 4.684 1 97.31 80 TYR B CA 1
ATOM 1876 C C . TYR B 1 80 ? 8.719 -24 3.301 1 97.31 80 TYR B C 1
ATOM 1878 O O . TYR B 1 80 ? 8.883 -25.203 3.1 1 97.31 80 TYR B O 1
ATOM 1886 N N . LEU B 1 81 ? 8.336 -23.203 2.408 1 95.88 81 LEU B N 1
ATOM 1887 C CA . LEU B 1 81 ? 8.125 -23.656 1.039 1 95.88 81 LEU B CA 1
ATOM 1888 C C . LEU B 1 81 ? 9.43 -24.172 0.428 1 95.88 81 LEU B C 1
ATOM 1890 O O . LEU B 1 81 ? 9.453 -25.219 -0.228 1 95.88 81 LEU B O 1
ATOM 1894 N N . ALA B 1 82 ? 10.461 -23.438 0.676 1 95.88 82 ALA B N 1
ATOM 1895 C CA . ALA B 1 82 ? 11.758 -23.844 0.148 1 95.88 82 ALA B CA 1
ATOM 1896 C C . ALA B 1 82 ? 12.125 -25.25 0.633 1 95.88 82 ALA B C 1
ATOM 1898 O O . ALA B 1 82 ? 12.719 -26.031 -0.113 1 95.88 82 ALA B O 1
ATOM 1899 N N . TYR B 1 83 ? 11.742 -25.516 1.8 1 95 83 TYR B N 1
ATOM 1900 C CA . TYR B 1 83 ? 12.086 -26.781 2.41 1 95 83 TYR B CA 1
ATOM 1901 C C . TYR B 1 83 ? 11.195 -27.906 1.87 1 95 83 TYR B C 1
ATOM 1903 O O . TYR B 1 83 ? 11.586 -29.078 1.887 1 95 83 TYR B O 1
ATOM 1911 N N . ASN B 1 84 ? 10.031 -27.625 1.332 1 94 84 ASN B N 1
ATOM 1912 C CA . ASN B 1 84 ? 9.039 -28.641 1.026 1 94 84 ASN B CA 1
ATOM 1913 C C . ASN B 1 84 ? 8.781 -28.75 -0.475 1 94 84 ASN B C 1
ATOM 1915 O O . ASN B 1 84 ? 7.863 -29.453 -0.907 1 94 84 ASN B O 1
ATOM 1919 N N . VAL B 1 85 ? 9.508 -28 -1.208 1 90.44 85 VAL B N 1
ATOM 1920 C CA . VAL B 1 85 ? 9.32 -28.078 -2.652 1 90.44 85 VAL B CA 1
ATOM 1921 C C . VAL B 1 85 ? 10.547 -28.719 -3.305 1 90.44 85 VAL B C 1
ATOM 1923 O O . VAL B 1 85 ? 11.586 -28.875 -2.66 1 90.44 85 VAL B O 1
ATOM 1926 N N . PRO B 1 86 ? 10.383 -29.156 -4.57 1 89.19 86 PRO B N 1
ATOM 1927 C CA . PRO B 1 86 ? 11.523 -29.734 -5.285 1 89.19 86 PRO B CA 1
ATOM 1928 C C . PRO B 1 86 ? 12.695 -28.766 -5.391 1 89.19 86 PRO B C 1
ATOM 1930 O O . PRO B 1 86 ? 12.508 -27.547 -5.332 1 89.19 86 PRO B O 1
ATOM 1933 N N . ALA B 1 87 ? 13.812 -29.266 -5.625 1 91.12 87 ALA B N 1
ATOM 1934 C CA . ALA B 1 87 ? 15.086 -28.547 -5.594 1 91.12 87 ALA B CA 1
ATOM 1935 C C . ALA B 1 87 ? 15.102 -27.422 -6.617 1 91.12 87 ALA B C 1
ATOM 1937 O O . ALA B 1 87 ? 15.703 -26.359 -6.379 1 91.12 87 ALA B O 1
ATOM 1938 N N . GLU B 1 88 ? 14.352 -27.609 -7.668 1 89.5 88 GLU B N 1
ATOM 1939 C CA . GLU B 1 88 ? 14.398 -26.641 -8.766 1 89.5 88 GLU B CA 1
ATOM 1940 C C . GLU B 1 88 ? 13.727 -25.328 -8.375 1 89.5 88 GLU B C 1
ATOM 1942 O O . GLU B 1 88 ? 14.102 -24.266 -8.859 1 89.5 88 GLU B O 1
ATOM 1947 N N . ALA B 1 89 ? 12.836 -25.391 -7.418 1 89.38 89 ALA B N 1
ATOM 1948 C CA . ALA B 1 89 ? 12.062 -24.203 -7.035 1 89.38 89 ALA B CA 1
ATOM 1949 C C . ALA B 1 89 ? 12.641 -23.562 -5.77 1 89.38 89 ALA B C 1
ATOM 1951 O O . ALA B 1 89 ? 12.297 -22.422 -5.434 1 89.38 89 ALA B O 1
ATOM 1952 N N . ARG B 1 90 ? 13.531 -24.188 -5.129 1 94.94 90 ARG B N 1
ATOM 1953 C CA . ARG B 1 90 ? 14.023 -23.812 -3.809 1 94.94 90 ARG B CA 1
ATOM 1954 C C . ARG B 1 90 ? 14.758 -22.469 -3.861 1 94.94 90 ARG B C 1
ATOM 1956 O O . ARG B 1 90 ? 14.531 -21.609 -3.014 1 94.94 90 ARG B O 1
ATOM 1963 N N . PRO B 1 91 ? 15.562 -22.234 -4.918 1 96.69 91 PRO B N 1
ATOM 1964 C CA . PRO B 1 91 ? 16.344 -21 -4.914 1 96.69 91 PRO B CA 1
ATOM 1965 C C . PRO B 1 91 ? 15.461 -19.75 -4.945 1 96.69 91 PRO B C 1
ATOM 1967 O O . PRO B 1 91 ? 15.781 -18.75 -4.301 1 96.69 91 PRO B O 1
ATOM 1970 N N . LEU B 1 92 ? 14.406 -19.797 -5.605 1 96.75 92 LEU B N 1
ATOM 1971 C CA . LEU B 1 92 ? 13.539 -18.625 -5.707 1 96.75 92 LEU B CA 1
ATOM 1972 C C . LEU B 1 92 ? 12.828 -18.375 -4.383 1 96.75 92 LEU B C 1
ATOM 1974 O O . LEU B 1 92 ? 12.656 -17.219 -3.982 1 96.75 92 LEU B O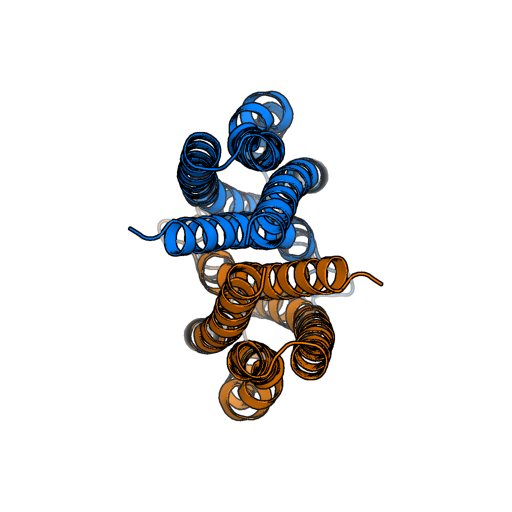 1
ATOM 1978 N N . TYR B 1 93 ? 12.398 -19.406 -3.719 1 97.44 93 TYR B N 1
ATOM 1979 C CA . TYR B 1 93 ? 11.773 -19.219 -2.414 1 97.44 93 TYR B CA 1
ATOM 1980 C C . TYR B 1 93 ? 12.789 -18.719 -1.39 1 97.44 93 TYR B C 1
ATOM 1982 O O . TYR B 1 93 ? 12.453 -17.922 -0.516 1 97.44 93 TYR B O 1
ATOM 1990 N N . LEU B 1 94 ? 14 -19.156 -1.513 1 98.06 94 LEU B N 1
ATOM 1991 C CA . LEU B 1 94 ? 15.055 -18.672 -0.625 1 98.06 94 LEU B CA 1
ATOM 1992 C C . LEU B 1 94 ? 15.359 -17.203 -0.899 1 98.06 94 LEU B C 1
ATOM 1994 O O . LEU B 1 94 ? 15.562 -16.422 0.033 1 98.06 94 LEU B O 1
ATOM 1998 N N . LEU B 1 95 ? 15.43 -16.859 -2.143 1 98.19 95 LEU B N 1
ATOM 1999 C CA . LEU B 1 95 ? 15.625 -15.461 -2.508 1 98.19 95 LEU B CA 1
ATOM 2000 C C . LEU B 1 95 ? 14.508 -14.586 -1.939 1 98.19 95 LEU B C 1
ATOM 2002 O O . LEU B 1 95 ? 14.773 -13.508 -1.402 1 98.19 95 LEU B O 1
ATOM 2006 N N . ALA B 1 96 ? 13.289 -15.086 -2.09 1 98.31 96 ALA B N 1
ATOM 2007 C CA . ALA B 1 96 ? 12.133 -14.359 -1.568 1 98.31 96 ALA B CA 1
ATOM 2008 C C . ALA B 1 96 ? 12.25 -14.148 -0.061 1 98.31 96 ALA B C 1
ATOM 2010 O O . ALA B 1 96 ? 12.062 -13.039 0.438 1 98.31 96 ALA B O 1
ATOM 2011 N N . ALA B 1 97 ? 12.594 -15.211 0.626 1 98.5 97 ALA B N 1
ATOM 2012 C CA . ALA B 1 97 ? 12.719 -15.148 2.08 1 98.5 97 ALA B CA 1
ATOM 2013 C C . ALA B 1 97 ? 13.836 -14.195 2.496 1 98.5 97 ALA B C 1
ATOM 2015 O O . ALA B 1 97 ? 13.641 -13.344 3.361 1 98.5 97 ALA B O 1
ATOM 2016 N N . CYS B 1 98 ? 14.969 -14.273 1.857 1 98.25 98 CYS B N 1
ATOM 2017 C CA . CYS B 1 98 ? 16.141 -13.477 2.219 1 98.25 98 CYS B CA 1
ATOM 2018 C C . CYS B 1 98 ? 15.922 -12 1.899 1 98.25 98 CYS B C 1
ATOM 2020 O O . CYS B 1 98 ? 16.234 -11.133 2.717 1 98.25 98 CYS B O 1
ATOM 2022 N N . CYS B 1 99 ? 15.375 -11.758 0.752 1 98.31 99 CYS B N 1
ATOM 2023 C CA . CYS B 1 99 ? 15.094 -10.375 0.397 1 98.31 99 CYS B CA 1
ATOM 2024 C C . CYS B 1 99 ? 14.039 -9.773 1.321 1 98.31 99 CYS B C 1
ATOM 2026 O O . CYS B 1 99 ? 14.148 -8.617 1.723 1 98.31 99 CYS B O 1
ATOM 2028 N N . GLY B 1 100 ? 13.047 -10.547 1.635 1 97.75 100 GLY B N 1
ATOM 2029 C CA . GLY B 1 100 ? 12.016 -10.062 2.539 1 97.75 100 GLY B CA 1
ATOM 2030 C C . GLY B 1 100 ? 12.562 -9.633 3.889 1 97.75 100 GLY B C 1
ATOM 2031 O O . GLY B 1 100 ? 12.484 -8.461 4.25 1 97.75 100 GLY B O 1
ATOM 2032 N N . VAL B 1 101 ? 13.242 -10.5 4.512 1 97.25 101 VAL B N 1
ATOM 2033 C CA . VAL B 1 101 ? 13.664 -10.258 5.887 1 97.25 101 VAL B CA 1
ATOM 2034 C C . VAL B 1 101 ? 14.789 -9.227 5.902 1 97.25 101 VAL B C 1
ATOM 2036 O O . VAL B 1 101 ? 15.062 -8.609 6.934 1 97.25 101 VAL B O 1
ATOM 2039 N N . SER B 1 102 ? 15.398 -8.969 4.812 1 97.81 102 SER B N 1
ATOM 2040 C CA . SER B 1 102 ? 16.562 -8.086 4.746 1 97.81 102 SER B CA 1
ATOM 2041 C C . SER B 1 102 ? 16.172 -6.633 4.969 1 97.81 102 SER B C 1
ATOM 2043 O O . SER B 1 102 ? 17.031 -5.777 5.195 1 97.81 102 SER B O 1
ATOM 2045 N N . ILE B 1 103 ? 14.883 -6.355 4.973 1 96.88 103 ILE B N 1
ATOM 2046 C CA . ILE B 1 103 ? 14.492 -4.969 5.195 1 96.88 103 ILE B CA 1
ATOM 2047 C C . ILE B 1 103 ? 14.867 -4.547 6.613 1 96.88 103 ILE B C 1
ATOM 2049 O O . ILE B 1 103 ? 15.109 -3.367 6.875 1 96.88 103 ILE B O 1
ATOM 2053 N N . VAL B 1 104 ? 14.945 -5.488 7.516 1 96.31 104 VAL B N 1
ATOM 2054 C CA . VAL B 1 104 ? 15.25 -5.199 8.914 1 96.31 104 VAL B CA 1
ATOM 2055 C C . VAL B 1 104 ? 16.703 -4.734 9.039 1 96.31 104 VAL B C 1
ATOM 2057 O O . VAL B 1 104 ? 16.969 -3.611 9.469 1 96.31 104 VAL B O 1
ATOM 2060 N N . PRO B 1 105 ? 17.641 -5.539 8.617 1 96.94 105 PRO B N 1
ATOM 2061 C CA . PRO B 1 105 ? 19.016 -5.043 8.695 1 96.94 105 PRO B CA 1
ATOM 2062 C C . PRO B 1 105 ? 19.266 -3.857 7.773 1 96.94 105 PRO B C 1
ATOM 2064 O O . PRO B 1 105 ? 20.094 -2.99 8.086 1 96.94 105 PRO B O 1
ATOM 2067 N N . TYR B 1 106 ? 18.625 -3.754 6.664 1 97.75 106 TYR B N 1
ATOM 2068 C CA . TYR B 1 106 ? 18.703 -2.59 5.789 1 97.75 106 TYR B CA 1
ATOM 2069 C C . TYR B 1 106 ? 18.312 -1.319 6.531 1 97.75 106 TYR B C 1
ATOM 2071 O O . TYR B 1 106 ? 19 -0.301 6.441 1 97.75 106 TYR B O 1
ATOM 2079 N N . THR B 1 107 ? 17.266 -1.381 7.27 1 97 107 THR B N 1
ATOM 2080 C CA . THR B 1 107 ? 16.781 -0.222 8.016 1 97 107 THR B CA 1
ATOM 2081 C C . THR B 1 107 ? 17.766 0.154 9.117 1 97 107 THR B C 1
ATOM 2083 O O . THR B 1 107 ? 18.141 1.322 9.258 1 97 107 THR B O 1
ATOM 2086 N N . LEU B 1 108 ? 18.234 -0.828 9.828 1 96.5 108 LEU B N 1
ATOM 2087 C CA . LEU B 1 108 ? 19.109 -0.578 10.969 1 96.5 108 LEU B CA 1
ATOM 2088 C C . LEU B 1 108 ? 20.484 -0.077 10.5 1 96.5 108 LEU B C 1
ATOM 2090 O O . LEU B 1 108 ? 21.078 0.799 11.133 1 96.5 108 LEU B O 1
ATOM 2094 N N . ALA B 1 109 ? 20.938 -0.581 9.391 1 96.75 109 ALA B N 1
ATOM 2095 C CA . ALA B 1 109 ? 22.297 -0.28 8.961 1 96.75 109 ALA B CA 1
ATOM 2096 C C . ALA B 1 109 ? 22.328 0.94 8.047 1 96.75 109 ALA B C 1
ATOM 2098 O O . ALA B 1 109 ? 23.281 1.724 8.078 1 96.75 109 ALA B O 1
ATOM 2099 N N . VAL B 1 110 ? 21.359 1.159 7.301 1 97.12 110 VAL B N 1
ATOM 2100 C CA . VAL B 1 110 ? 21.422 2.178 6.262 1 97.12 110 VAL B CA 1
ATOM 2101 C C . VAL B 1 110 ? 20.516 3.354 6.633 1 97.12 110 VAL B C 1
ATOM 2103 O O . VAL B 1 110 ? 20.922 4.516 6.516 1 97.12 110 VAL B O 1
ATOM 2106 N N . MET B 1 111 ? 19.359 3.117 7.172 1 97.56 111 MET B N 1
ATOM 2107 C CA . MET B 1 111 ? 18.359 4.168 7.289 1 97.56 111 MET B CA 1
ATOM 2108 C C . MET B 1 111 ? 18.391 4.801 8.672 1 97.56 111 MET B C 1
ATOM 2110 O O . MET B 1 111 ? 17.922 5.926 8.859 1 97.56 111 MET B O 1
ATOM 2114 N N . MET B 1 112 ? 18.969 4.184 9.609 1 97.12 112 MET B N 1
ATOM 2115 C CA . MET B 1 112 ? 18.828 4.586 11.008 1 97.12 112 MET B CA 1
ATOM 2116 C C . MET B 1 112 ? 19.438 5.969 11.234 1 97.12 112 MET B C 1
ATOM 2118 O O . MET B 1 112 ? 18.859 6.797 11.945 1 97.12 112 MET B O 1
ATOM 2122 N N . PRO B 1 113 ? 20.594 6.348 10.727 1 97.12 113 PRO B N 1
ATOM 2123 C CA . PRO B 1 113 ? 21.109 7.699 10.938 1 97.12 113 PRO B CA 1
ATOM 2124 C C . PRO B 1 113 ? 20.156 8.781 10.445 1 97.12 113 PRO B C 1
ATOM 2126 O O . PRO B 1 113 ? 19.969 9.797 11.125 1 97.12 113 PRO B O 1
ATOM 2129 N N . ASN B 1 114 ? 19.578 8.578 9.305 1 97.5 114 ASN B N 1
ATOM 2130 C CA . ASN B 1 114 ? 18.594 9.516 8.773 1 97.5 114 ASN B CA 1
ATOM 2131 C C . ASN B 1 114 ? 17.344 9.578 9.664 1 97.5 114 ASN B C 1
ATOM 2133 O O . ASN B 1 114 ? 16.844 10.664 9.945 1 97.5 114 ASN B O 1
ATOM 2137 N N . ILE B 1 115 ? 16.922 8.453 10.109 1 96.69 115 ILE B N 1
ATOM 2138 C CA . ILE B 1 115 ? 15.734 8.367 10.961 1 96.69 115 ILE B CA 1
ATOM 2139 C C . ILE B 1 115 ? 15.977 9.125 12.266 1 96.69 115 ILE B C 1
ATOM 2141 O O . ILE B 1 115 ? 15.133 9.914 12.695 1 96.69 115 ILE B O 1
ATOM 2145 N N . LYS B 1 116 ? 17.094 8.977 12.812 1 95.19 116 LYS B N 1
ATOM 2146 C CA . LYS B 1 116 ? 17.422 9.656 14.062 1 95.19 116 LYS B CA 1
ATOM 2147 C C . LYS B 1 116 ? 17.547 11.164 13.844 1 95.19 116 LYS B C 1
ATOM 2149 O O . LYS B 1 116 ? 17.172 11.953 14.719 1 95.19 116 LYS B O 1
ATOM 2154 N N . ARG B 1 117 ? 18.016 11.562 12.742 1 94.06 117 ARG B N 1
ATOM 2155 C CA . ARG B 1 117 ? 18.109 12.984 12.422 1 94.06 117 ARG B CA 1
ATOM 2156 C C . ARG B 1 117 ? 16.734 13.617 12.312 1 94.06 117 ARG B C 1
ATOM 2158 O O . ARG B 1 117 ? 16.5 14.703 12.836 1 94.06 117 ARG B O 1
ATOM 2165 N N . ILE B 1 118 ? 15.867 12.9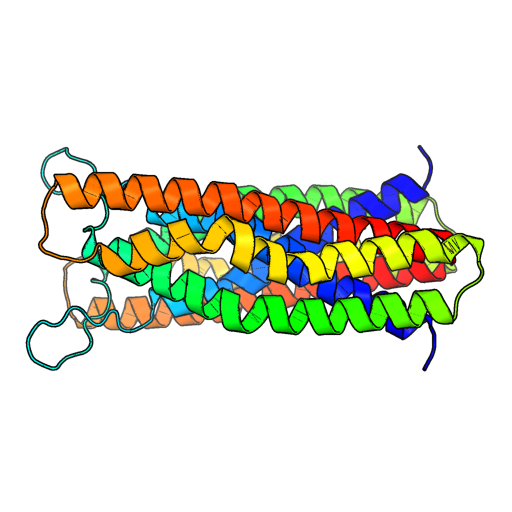45 11.672 1 93.81 118 ILE B N 1
ATOM 2166 C CA . ILE B 1 118 ? 14.508 13.445 11.523 1 93.81 118 ILE B CA 1
ATOM 2167 C C . ILE B 1 118 ? 13.844 13.539 12.898 1 93.81 118 ILE B C 1
ATOM 2169 O O . ILE B 1 118 ? 13.164 14.523 13.195 1 93.81 118 ILE B O 1
ATOM 2173 N N . GLN B 1 119 ? 14.086 12.578 13.68 1 91.56 119 GLN B N 1
ATOM 2174 C CA . GLN B 1 119 ? 13.453 12.508 14.992 1 91.56 119 GLN B CA 1
ATOM 2175 C C . GLN B 1 119 ? 14.047 13.539 15.945 1 91.56 119 GLN B C 1
ATOM 2177 O O . GLN B 1 119 ? 13.391 13.953 16.906 1 91.56 119 GLN B O 1
ATOM 2182 N N . GLY B 1 120 ? 15.227 14.016 15.695 1 86.81 120 GLY B N 1
ATOM 2183 C CA . GLY B 1 120 ? 15.898 14.977 16.547 1 86.81 120 GLY B CA 1
ATOM 2184 C C . GLY B 1 120 ? 15.703 16.406 16.109 1 86.81 120 GLY B C 1
ATOM 2185 O O . GLY B 1 120 ? 16.047 17.344 16.844 1 86.81 120 GLY B O 1
ATOM 2186 N N . GLU B 1 121 ? 15.203 16.734 14.898 1 68.75 121 GLU B N 1
ATOM 2187 C CA . GLU B 1 121 ? 15.211 18.047 14.273 1 68.75 121 GLU B CA 1
ATOM 2188 C C . GLU B 1 121 ? 14.156 18.953 14.898 1 68.75 121 GLU B C 1
ATOM 2190 O O . GLU B 1 121 ? 14.312 20.188 14.914 1 68.75 121 GLU B O 1
ATOM 2195 N N . ILE B 1 122 ? 13.055 18.641 15.43 1 63.16 122 ILE B N 1
ATOM 2196 C CA . ILE B 1 122 ? 11.938 19.547 15.641 1 63.16 122 ILE B CA 1
ATOM 2197 C C . ILE B 1 122 ? 12.25 20.484 16.797 1 63.16 122 ILE B C 1
ATOM 2199 O O . ILE B 1 122 ? 12.281 20.062 17.953 1 63.16 122 ILE B O 1
ATOM 2203 N N . LYS B 1 123 ? 13.312 21.344 16.797 1 56.59 123 LYS B N 1
ATOM 2204 C CA . LYS B 1 123 ? 13.398 22.422 17.781 1 56.59 123 LYS B CA 1
ATOM 2205 C C . LYS B 1 123 ? 12.969 23.75 17.188 1 56.59 123 LYS B C 1
ATOM 2207 O O . LYS B 1 123 ? 12.906 23.906 15.969 1 56.59 123 LYS B O 1
ATOM 2212 N N . GLU B 1 124 ? 12.586 24.734 17.156 1 57.09 124 GLU B N 1
ATOM 2213 C CA . GLU B 1 124 ? 12.094 26.094 16.906 1 57.09 124 GLU B CA 1
ATOM 2214 C C . GLU B 1 124 ? 11.68 26.266 15.445 1 57.09 124 GLU B C 1
ATOM 2216 O O . GLU B 1 124 ? 12.148 25.531 14.57 1 57.09 124 GLU B O 1
ATOM 2221 N N . GLU B 1 125 ? 10.344 26.844 15.141 1 64 125 GLU B N 1
ATOM 2222 C CA . GLU B 1 125 ? 9.812 27.234 13.836 1 64 125 GLU B CA 1
ATOM 2223 C C . GLU B 1 125 ? 10.844 28.031 13.031 1 64 125 GLU B C 1
ATOM 2225 O O . GLU B 1 125 ? 10.508 29.016 12.375 1 64 125 GLU B O 1
ATOM 2230 N N . ASP B 1 126 ? 12.086 27.562 13.117 1 71.56 126 ASP B N 1
ATOM 2231 C CA . ASP B 1 126 ? 13.148 28.141 12.305 1 71.56 126 ASP B CA 1
ATOM 2232 C C . ASP B 1 126 ? 13.055 27.641 10.859 1 71.56 126 ASP B C 1
ATOM 2234 O O . ASP B 1 126 ? 12.914 26.453 10.609 1 71.56 126 ASP B O 1
ATOM 2238 N N . THR B 1 127 ? 13 28.562 9.938 1 76.94 127 THR B N 1
ATOM 2239 C CA . THR B 1 127 ? 12.891 28.297 8.5 1 76.94 127 THR B CA 1
ATOM 2240 C C . THR B 1 127 ? 14 27.359 8.039 1 76.94 127 THR B C 1
ATOM 2242 O O . THR B 1 127 ? 13.758 26.469 7.223 1 76.94 127 THR B O 1
ATOM 2245 N N . GLN B 1 128 ? 15.156 27.562 8.555 1 80.88 128 GLN B N 1
ATOM 2246 C CA . GLN B 1 128 ? 16.281 26.719 8.148 1 80.88 128 GLN B CA 1
ATOM 2247 C C . GLN B 1 128 ? 16.078 25.281 8.625 1 80.88 128 GLN B C 1
ATOM 2249 O O . GLN B 1 128 ? 16.391 24.328 7.898 1 80.88 128 GLN B O 1
ATOM 2254 N N . VAL B 1 129 ? 15.602 25.125 9.781 1 81.5 129 VAL B N 1
ATOM 2255 C CA . VAL B 1 129 ? 15.336 23.797 10.344 1 81.5 129 VAL B CA 1
ATOM 2256 C C . VAL B 1 129 ? 14.227 23.109 9.555 1 81.5 129 VAL B C 1
ATOM 2258 O O . VAL B 1 129 ? 14.297 21.906 9.297 1 81.5 129 VAL B O 1
ATOM 2261 N N . GLY B 1 130 ? 13.312 23.906 9.109 1 83.12 130 GLY B N 1
ATOM 2262 C CA . GLY B 1 130 ? 12.234 23.375 8.297 1 83.12 130 GLY B CA 1
ATOM 2263 C C . GLY B 1 130 ? 12.695 22.844 6.957 1 83.12 130 GLY B C 1
ATOM 2264 O O . GLY B 1 130 ? 12.242 21.781 6.512 1 83.12 130 GLY B O 1
ATOM 2265 N N . LEU B 1 131 ? 13.531 23.562 6.336 1 86.5 131 LEU B N 1
ATOM 2266 C CA . LEU B 1 131 ? 14.062 23.141 5.043 1 86.5 131 LEU B CA 1
ATOM 2267 C C . LEU B 1 131 ? 14.898 21.875 5.18 1 86.5 131 LEU B C 1
ATOM 2269 O O . LEU B 1 131 ? 14.797 20.969 4.352 1 86.5 131 LEU B O 1
ATOM 2273 N N . ARG B 1 132 ? 15.711 21.828 6.203 1 89.12 132 ARG B N 1
ATOM 2274 C CA . ARG B 1 132 ? 16.516 20.641 6.461 1 89.12 132 ARG B CA 1
ATOM 2275 C C . ARG B 1 132 ? 15.648 19.422 6.734 1 89.12 132 ARG B C 1
ATOM 2277 O O . ARG B 1 132 ? 15.938 18.328 6.258 1 89.12 132 ARG B O 1
ATOM 2284 N N . LEU B 1 133 ? 14.641 19.594 7.535 1 91 133 LEU B N 1
ATOM 2285 C CA . LEU B 1 133 ? 13.703 18.531 7.855 1 91 133 LEU B CA 1
ATOM 2286 C C . LEU B 1 133 ? 13.055 17.984 6.586 1 91 133 LEU B C 1
ATOM 2288 O O . LEU B 1 133 ? 12.953 16.766 6.418 1 91 133 LEU B O 1
ATOM 2292 N N . ARG B 1 134 ? 12.672 18.891 5.73 1 90.62 134 ARG B N 1
ATOM 2293 C CA . ARG B 1 134 ? 12.039 18.469 4.484 1 90.62 134 ARG B CA 1
ATOM 2294 C C . ARG B 1 134 ? 13.008 17.656 3.623 1 90.62 134 ARG B C 1
ATOM 2296 O O . ARG B 1 134 ? 12.625 16.656 3.023 1 90.62 134 ARG B O 1
ATOM 2303 N N . ASP B 1 135 ? 14.195 18.062 3.584 1 93.5 135 ASP B N 1
ATOM 2304 C CA . ASP B 1 135 ? 15.211 17.344 2.83 1 93.5 135 ASP B CA 1
ATOM 2305 C C . ASP B 1 135 ? 15.477 15.961 3.443 1 93.5 135 ASP B C 1
ATOM 2307 O O . ASP B 1 135 ? 15.688 14.984 2.721 1 93.5 135 ASP B O 1
ATOM 2311 N N . ASP B 1 136 ? 15.508 15.883 4.715 1 95.56 136 ASP B N 1
ATOM 2312 C CA . ASP B 1 136 ? 15.727 14.617 5.406 1 95.56 136 ASP B CA 1
ATOM 2313 C C . ASP B 1 136 ? 14.578 13.641 5.133 1 95.56 136 ASP B C 1
ATOM 2315 O O . ASP B 1 136 ? 14.805 12.438 4.973 1 95.56 136 ASP B O 1
ATOM 2319 N N . ILE B 1 137 ? 13.422 14.188 5.082 1 94.81 137 ILE B N 1
ATOM 2320 C CA . ILE B 1 137 ? 12.258 13.352 4.832 1 94.81 137 ILE B CA 1
ATOM 2321 C C . ILE B 1 137 ? 12.281 12.844 3.393 1 94.81 137 ILE B C 1
ATOM 2323 O O . ILE B 1 137 ? 11.938 11.695 3.123 1 94.81 137 ILE B O 1
ATOM 2327 N N . LYS B 1 138 ? 12.703 13.664 2.477 1 95 138 LYS B N 1
ATOM 2328 C CA . LYS B 1 138 ? 12.883 13.219 1.098 1 95 138 LYS B CA 1
ATOM 2329 C C . LYS B 1 138 ? 13.922 12.102 1.013 1 95 138 LYS B C 1
ATOM 2331 O O . LYS B 1 138 ? 13.719 11.117 0.294 1 95 138 LYS B O 1
ATOM 2336 N N . THR B 1 139 ? 14.945 12.359 1.719 1 96.88 139 THR B N 1
ATOM 2337 C CA . THR B 1 139 ? 15.992 11.344 1.763 1 96.88 139 THR B CA 1
ATOM 2338 C C . THR B 1 139 ? 15.453 10.039 2.334 1 96.88 139 THR B C 1
ATOM 2340 O O . THR B 1 139 ? 15.742 8.961 1.813 1 96.88 139 THR B O 1
ATOM 2343 N N . TRP B 1 140 ? 14.711 10.156 3.408 1 97.31 140 TRP B N 1
ATOM 2344 C CA . TRP B 1 140 ? 14.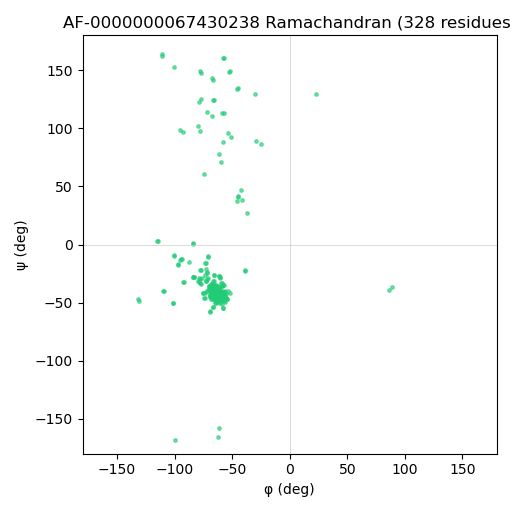078 8.977 3.996 1 97.31 140 TRP B CA 1
ATOM 2345 C C . TRP B 1 140 ? 13.219 8.25 2.969 1 97.31 140 TRP B C 1
ATOM 2347 O O . TRP B 1 140 ? 13.258 7.02 2.879 1 97.31 140 TRP B O 1
ATOM 2357 N N . SER B 1 141 ? 12.461 8.977 2.268 1 96.19 141 SER B N 1
ATOM 2358 C CA . SER B 1 141 ? 11.594 8.406 1.242 1 96.19 141 SER B CA 1
ATOM 2359 C C . SER B 1 141 ? 12.398 7.648 0.194 1 96.19 141 SER B C 1
ATOM 2361 O O . SER B 1 141 ? 11.992 6.574 -0.25 1 96.19 141 SER B O 1
ATOM 2363 N N . ARG B 1 142 ? 13.523 8.148 -0.21 1 96.12 142 ARG B N 1
ATOM 2364 C CA . ARG B 1 142 ? 14.391 7.488 -1.179 1 96.12 142 ARG B CA 1
ATOM 2365 C C . ARG B 1 142 ? 14.969 6.195 -0.609 1 96.12 142 ARG B C 1
ATOM 2367 O O . ARG B 1 142 ? 15.047 5.184 -1.31 1 96.12 142 ARG B O 1
ATOM 2374 N N . MET B 1 143 ? 15.367 6.27 0.597 1 97.56 143 MET B N 1
ATOM 2375 C CA . MET B 1 143 ? 15.867 5.062 1.241 1 97.56 143 MET B CA 1
ATOM 2376 C C . MET B 1 143 ? 14.773 4.016 1.369 1 97.56 143 MET B C 1
ATOM 2378 O O . MET B 1 143 ? 15.023 2.818 1.216 1 97.56 143 MET B O 1
ATOM 2382 N N . ASN B 1 144 ? 13.57 4.527 1.683 1 96.56 144 ASN B N 1
ATOM 2383 C CA . ASN B 1 144 ? 12.43 3.627 1.77 1 96.56 144 ASN B CA 1
ATOM 2384 C C . ASN B 1 144 ? 12.156 2.938 0.436 1 96.56 144 ASN B C 1
ATOM 2386 O O . ASN B 1 144 ? 11.664 1.808 0.405 1 96.56 144 ASN B O 1
ATOM 2390 N N . CYS B 1 145 ? 12.508 3.537 -0.658 1 94.56 145 CYS B N 1
ATOM 2391 C CA . CYS B 1 145 ? 12.398 2.893 -1.962 1 94.56 145 CYS B CA 1
ATOM 2392 C C . CYS B 1 145 ? 13.258 1.637 -2.027 1 94.56 145 CYS B C 1
ATOM 2394 O O . CYS B 1 145 ? 12.898 0.664 -2.689 1 94.56 145 CYS B O 1
ATOM 2396 N N . GLY B 1 146 ? 14.391 1.742 -1.398 1 95.5 146 GLY B N 1
ATOM 2397 C CA . GLY B 1 146 ? 15.195 0.539 -1.277 1 95.5 146 GLY B CA 1
ATOM 2398 C C . GLY B 1 146 ? 14.461 -0.609 -0.613 1 95.5 146 GLY B C 1
ATOM 2399 O O . GLY B 1 146 ? 14.539 -1.752 -1.065 1 95.5 146 GLY B O 1
ATOM 2400 N N . ARG B 1 147 ? 13.695 -0.327 0.408 1 96.25 147 ARG B N 1
ATOM 2401 C CA . ARG B 1 147 ? 12.875 -1.348 1.051 1 96.25 147 ARG B CA 1
ATOM 2402 C C . ARG B 1 147 ? 11.797 -1.863 0.101 1 96.25 147 ARG B C 1
ATOM 2404 O O . ARG B 1 147 ? 11.547 -3.066 0.038 1 96.25 147 ARG B O 1
ATOM 2411 N N . ALA B 1 148 ? 11.242 -0.96 -0.593 1 94.5 148 ALA B N 1
ATOM 2412 C CA . ALA B 1 148 ? 10.219 -1.354 -1.557 1 94.5 148 ALA B CA 1
ATOM 2413 C C . ALA B 1 148 ? 10.789 -2.301 -2.607 1 94.5 148 ALA B C 1
ATOM 2415 O O . ALA B 1 148 ? 10.125 -3.254 -3.021 1 94.5 148 ALA B O 1
ATOM 2416 N N . VAL B 1 149 ? 11.977 -2.014 -3.055 1 95.44 149 VAL B N 1
ATOM 2417 C CA . VAL B 1 149 ? 12.625 -2.865 -4.047 1 95.44 149 VAL B CA 1
ATOM 2418 C C . VAL B 1 149 ? 12.891 -4.246 -3.449 1 95.44 149 VAL B C 1
ATOM 2420 O O . VAL B 1 149 ? 12.594 -5.266 -4.074 1 95.44 149 VAL B O 1
ATOM 2423 N N . LEU B 1 150 ? 13.414 -4.305 -2.258 1 97.44 150 LEU B N 1
ATOM 2424 C CA . LEU B 1 150 ? 13.68 -5.574 -1.588 1 97.44 150 LEU B CA 1
ATOM 2425 C C . LEU B 1 150 ? 12.391 -6.379 -1.427 1 97.44 150 LEU B C 1
ATOM 2427 O O . LEU B 1 150 ? 12.367 -7.578 -1.723 1 97.44 150 LEU B O 1
ATOM 2431 N N . LEU B 1 151 ? 11.383 -5.742 -0.965 1 96.88 151 LEU B N 1
ATOM 2432 C CA . LEU B 1 151 ? 10.094 -6.398 -0.772 1 96.88 151 LEU B CA 1
ATOM 2433 C C . LEU B 1 151 ? 9.484 -6.801 -2.111 1 96.88 151 LEU B C 1
ATOM 2435 O O . LEU B 1 151 ? 8.812 -7.832 -2.207 1 96.88 151 LEU B O 1
ATOM 2439 N N . GLY B 1 152 ? 9.695 -5.957 -3.113 1 96 152 GLY B N 1
ATOM 2440 C CA . GLY B 1 152 ? 9.258 -6.297 -4.457 1 96 152 GLY B CA 1
ATOM 2441 C C . GLY B 1 152 ? 9.93 -7.535 -5.012 1 96 152 GLY B C 1
ATOM 2442 O O . GLY B 1 152 ? 9.281 -8.391 -5.613 1 96 152 GLY B O 1
ATOM 2443 N N . VAL B 1 153 ? 11.203 -7.578 -4.836 1 97.19 153 VAL B N 1
ATOM 2444 C CA . VAL B 1 153 ? 11.938 -8.766 -5.262 1 97.19 153 VAL B CA 1
ATOM 2445 C C . VAL B 1 153 ? 11.406 -9.992 -4.52 1 97.19 153 VAL B C 1
ATOM 2447 O O . VAL B 1 153 ? 11.242 -11.062 -5.109 1 97.19 153 VAL B O 1
ATOM 2450 N N . ALA B 1 154 ? 11.219 -9.859 -3.242 1 97.69 154 ALA B N 1
ATOM 2451 C CA . ALA B 1 154 ? 10.664 -10.961 -2.469 1 97.69 154 ALA B CA 1
ATOM 2452 C C . ALA B 1 154 ? 9.344 -11.438 -3.062 1 97.69 154 ALA B C 1
ATOM 2454 O O . ALA B 1 154 ? 9.133 -12.633 -3.266 1 97.69 154 ALA B O 1
ATOM 2455 N N . PHE B 1 155 ? 8.492 -10.523 -3.367 1 96.38 155 PHE B N 1
ATOM 2456 C CA . PHE B 1 155 ? 7.184 -10.844 -3.932 1 96.38 155 PHE B CA 1
ATOM 2457 C C . PHE B 1 155 ? 7.332 -11.484 -5.305 1 96.38 155 PHE B C 1
ATOM 2459 O O . PHE B 1 155 ? 6.707 -12.516 -5.59 1 96.38 155 PHE B O 1
ATOM 2466 N N . LEU B 1 156 ? 8.141 -10.938 -6.117 1 95.75 156 LEU B N 1
ATOM 2467 C CA . LEU B 1 156 ? 8.289 -11.414 -7.488 1 95.75 156 LEU B CA 1
ATOM 2468 C C . LEU B 1 156 ? 8.922 -12.797 -7.52 1 95.75 156 LEU B C 1
ATOM 2470 O O . LEU B 1 156 ? 8.492 -13.664 -8.281 1 95.75 156 LEU B O 1
ATOM 2474 N N . ALA B 1 157 ? 9.969 -12.961 -6.789 1 96.44 157 ALA B N 1
ATOM 2475 C CA . ALA B 1 157 ? 10.594 -14.273 -6.715 1 96.44 157 ALA B CA 1
ATOM 2476 C C . ALA B 1 157 ? 9.609 -15.32 -6.199 1 96.44 157 ALA B C 1
ATOM 2478 O O . ALA B 1 157 ? 9.531 -16.422 -6.738 1 96.44 157 ALA B O 1
ATOM 2479 N N . GLY B 1 158 ? 8.891 -14.969 -5.117 1 95.44 158 GLY B N 1
ATOM 2480 C CA . GLY B 1 158 ? 7.875 -15.875 -4.594 1 95.44 158 GLY B CA 1
ATOM 2481 C C . GLY B 1 158 ? 6.781 -16.188 -5.594 1 95.44 158 GLY B C 1
ATOM 2482 O O . GLY B 1 158 ? 6.375 -17.344 -5.738 1 95.44 158 GLY B O 1
ATOM 2483 N N . ALA B 1 159 ? 6.336 -15.172 -6.262 1 93.88 159 ALA B N 1
ATOM 2484 C CA . ALA B 1 159 ? 5.281 -15.352 -7.254 1 93.88 159 ALA B CA 1
ATOM 2485 C C . ALA B 1 159 ? 5.758 -16.234 -8.406 1 93.88 159 ALA B C 1
ATOM 2487 O O . ALA B 1 159 ? 5.039 -17.141 -8.844 1 93.88 159 ALA B O 1
ATOM 2488 N N . TRP B 1 160 ? 6.949 -15.984 -8.875 1 93.06 160 TRP B N 1
ATOM 2489 C CA . TRP B 1 160 ? 7.508 -16.766 -9.969 1 93.06 160 TRP B CA 1
ATOM 2490 C C . TRP B 1 160 ? 7.645 -18.234 -9.57 1 93.06 160 TRP B C 1
ATOM 2492 O O . TRP B 1 160 ? 7.273 -19.125 -10.328 1 93.06 160 TRP B O 1
ATOM 2502 N N . ALA B 1 161 ? 8.141 -18.422 -8.438 1 93 161 ALA B N 1
ATOM 2503 C CA . ALA B 1 161 ? 8.32 -19.781 -7.945 1 93 161 ALA B CA 1
ATOM 2504 C C . ALA B 1 161 ? 6.973 -20.484 -7.793 1 93 161 ALA B C 1
ATOM 2506 O O . ALA B 1 161 ? 6.832 -21.656 -8.156 1 93 161 ALA B O 1
ATOM 2507 N N . ALA B 1 162 ? 6.043 -19.766 -7.23 1 90.38 162 ALA B N 1
ATOM 2508 C CA . ALA B 1 162 ? 4.727 -20.344 -6.969 1 90.38 162 ALA B CA 1
ATOM 2509 C C . ALA B 1 162 ? 4.02 -20.703 -8.266 1 90.38 162 ALA B C 1
ATOM 2511 O O . ALA B 1 162 ? 3.316 -21.719 -8.336 1 90.38 162 ALA B O 1
ATOM 2512 N N . VAL B 1 163 ? 4.238 -19.859 -9.266 1 86.38 163 VAL B N 1
ATOM 2513 C CA . VAL B 1 163 ? 3.594 -20.109 -10.547 1 86.38 163 VAL B CA 1
ATOM 2514 C C . VAL B 1 163 ? 4.332 -21.203 -11.305 1 86.38 163 VAL B C 1
ATOM 2516 O O . VAL B 1 163 ? 3.719 -21.984 -12.047 1 86.38 163 VAL B O 1
ATOM 2519 N N . ASP B 1 164 ? 5.602 -21.297 -11.156 1 81.81 164 ASP B N 1
ATOM 2520 C CA . ASP B 1 164 ? 6.43 -22.281 -11.852 1 81.81 164 ASP B CA 1
ATOM 2521 C C . ASP B 1 164 ? 6.258 -23.672 -11.25 1 81.81 164 ASP B C 1
ATOM 2523 O O . ASP B 1 164 ? 6.332 -24.672 -11.961 1 81.81 164 ASP B O 1
ATOM 2527 N N . SER B 1 165 ? 6.207 -23.766 -9.961 1 68.25 165 SER B N 1
ATOM 2528 C CA . SER B 1 165 ? 6.145 -25.078 -9.305 1 68.25 165 SER B CA 1
ATOM 2529 C C . SER B 1 165 ? 4.715 -25.594 -9.25 1 68.25 165 SER B C 1
ATOM 2531 O O . SER B 1 165 ? 4.453 -26.641 -8.648 1 68.25 165 SER B O 1
ATOM 2533 N N . SER B 1 166 ? 3.756 -24.828 -9.797 1 57.69 166 SER B N 1
ATOM 2534 C CA . SER B 1 166 ? 2.402 -25.359 -9.867 1 57.69 166 SER B CA 1
ATOM 2535 C C . SER B 1 166 ? 2.188 -26.156 -11.156 1 57.69 166 SER B C 1
ATOM 2537 O O . SER B 1 166 ? 2.83 -25.875 -12.172 1 57.69 166 SER B O 1
#

Radius of gyration: 21.25 Å; Cα contacts (8 Å, |Δi|>4): 463; chains: 2; bounding box: 44×66×52 Å

Nearest PDB structures (foldseek):
  7jh6-assembly4_D  TM=4.579E-01  e=2.021E+00  synthetic construct
  7rpr-assembly2_B  TM=4.585E-01  e=5.981E+00  Borrelia miyamotoi FR64b
  3o43-assembly1_A  TM=2.610E-01  e=1.261E+00  synthetic construct
  7jh6-assembly4_D  TM=5.318E-01  e=2.632E+00  synthetic construct
  7rpr-assembly2_B  TM=4.575E-01  e=7.911E+00  Borrelia miyamotoi FR64b

Solvent-accessible surface area (backbone atoms only — not comparable to full-atom values): 16429 Å² total; per-residue (Å²): 128,60,67,63,57,51,49,49,52,28,47,50,36,27,22,37,47,16,15,28,44,39,35,41,46,69,44,52,49,52,51,62,67,35,66,41,72,54,73,63,92,88,55,66,37,52,63,53,50,60,58,43,49,50,50,48,48,43,54,49,53,52,44,63,64,46,44,57,56,44,28,44,55,23,20,50,43,25,44,52,44,28,72,73,44,61,77,86,44,22,62,34,19,44,48,12,18,52,33,28,45,42,46,56,60,46,40,65,71,67,42,39,68,61,52,50,48,55,71,67,54,78,62,71,101,41,69,68,56,32,54,51,47,52,51,48,50,52,49,47,34,56,55,42,45,53,44,20,48,32,24,38,48,14,32,50,30,36,48,51,32,42,34,65,76,40,128,60,66,61,57,52,48,50,52,27,48,50,36,26,23,37,46,16,15,30,45,39,35,41,47,70,45,52,48,51,52,62,66,36,66,41,74,51,74,61,93,87,56,66,36,52,63,53,49,61,57,44,48,50,51,50,48,43,54,49,54,53,43,63,63,45,44,56,55,44,28,44,56,24,19,50,43,26,45,52,47,28,72,73,46,61,77,87,43,20,62,33,18,42,49,13,17,52,34,30,45,41,45,55,59,47,39,64,71,66,42,38,70,60,53,51,47,56,73,65,55,79,60,72,100,41,67,69,55,33,53,52,47,52,51,48,49,52,49,48,35,56,55,44,45,54,42,20,50,32,23,39,49,13,31,50,31,35,48,50,30,42,34,65,76,41

Secondary structure (DSSP, 8-state):
--HHHHHHHHHHHHHHHHHHHHHIIIIIHHHHHS-B---SSS--B---HHHHHHHHHHHHHHHHHHHHHHHHHHHHHHHHHHHHS-TTTHHHHHHHHHHHHTHHHHIIIIIHHHHHHHHHH--TT-HHHHHHHHHHHHHHHHHHHHHHHHHHHHHHHHHHHHHH--/--HHHHHHHHHHHHHHHHHHHHHIIIIIHHHHHS-B---SSSS-B---HHHHHHHHHHHHHHHHHHHHHHHHHHHHHHHHHHHHS-TTTHHHHHHHHHHHHTHHHHIIIIIHHHHHHHHH--STT-HHHHHHHHHHHHHHHHHHHHHHHHHHHHHHHHHHHHHH--